Protein AF-A0A1M4EMB2-F1 (afdb_monomer)

Mean predicted aligned error: 13.98 Å

Nearest PDB structures (foldseek):
  7d5s-assembly1_B1  TM=5.430E-01  e=3.254E-06  Saccharomyces cerevisiae S288C
  6zqf-assembly1_UA  TM=5.556E-01  e=1.102E-05  Saccharomyces cerevisiae S288C
  9c9i-assembly4_G  TM=5.341E-01  e=6.340E-05  Homo sapiens
  3soq-assembly1_A  TM=4.715E-01  e=6.893E-04  Homo sapiens
  7mqa-assembly1_LO  TM=3.079E-01  e=6.340E-05  Homo sapiens

Organism: NCBI:txid93944

Sequence (201 aa):
MAEIDPCTFSIKRRIDLPGHPCPISLALTGERLWVGYGCSARSRAASSLSTWRRPPPAPTPRGTIDGGTHDHSEVRDLVLTSDGTRVISAFDTPYRFDTWDTTTLSRTGHYGRHHEAFPTGLAISPDDTHVAGGRDGNTDVTVYDAATGAPVFSEDAPAGRFVTGGLAFSGTSLYALLRGAGDRLRLRRIEDVTPAPAPPA

Foldseek 3Di:
DFDADPVPRDGPDDDDDPPADAFDDWDDDPQWIWTFGDDDDDDDDDRDTDTDGDDPPDDDDLDDQPCVVVVFDDWQDWDADPVRQKIWTFGQPQQWIWIAGSNVRDTDDTADDGPDAGWFEWEAENVNQWIWTAHFPQGKIFIAGRVPNHTQDMDRDPAFGFHRHQWYDDHQKIWTWGQHPPRDIDIDIDHRRDPDPDPDD

Radius of gyration: 25.9 Å; Cα contacts (8 Å, |Δi|>4): 419; chains: 1; bounding box: 53×62×55 Å

InterPro domains:
  IPR011044 Quinoprotein amine dehydrogenase, beta chain-like [SSF50969] (4-184)
  IPR015943 WD40/YVTN repeat-like-containing domain superfamily [G3DSA:2.130.10.10] (2-192)

Structure (mmCIF, N/CA/C/O backbone):
data_AF-A0A1M4EMB2-F1
#
_entry.id   AF-A0A1M4EMB2-F1
#
loop_
_atom_site.group_PDB
_atom_site.id
_atom_site.type_symbol
_atom_site.label_atom_id
_atom_site.label_alt_id
_atom_site.label_comp_id
_atom_site.label_asym_id
_atom_site.label_entity_id
_atom_site.label_seq_id
_atom_site.pdbx_PDB_ins_code
_atom_site.Cartn_x
_atom_site.Cartn_y
_atom_site.Cartn_z
_atom_site.occupancy
_atom_site.B_iso_or_equiv
_atom_site.auth_seq_id
_atom_site.auth_comp_id
_atom_site.auth_asym_id
_atom_site.auth_atom_id
_atom_site.pdbx_PDB_model_num
ATOM 1 N N . MET A 1 1 ? -23.742 22.642 31.093 1.00 62.62 1 MET A N 1
ATOM 2 C CA . MET A 1 1 ? -24.621 21.638 30.435 1.00 62.62 1 MET A CA 1
ATOM 3 C C . MET A 1 1 ? -24.025 20.243 30.629 1.00 62.62 1 MET A C 1
ATOM 5 O O . MET A 1 1 ? -22.860 20.170 30.994 1.00 62.62 1 MET A O 1
ATOM 9 N N . ALA A 1 2 ? -24.774 19.152 30.446 1.00 62.66 2 ALA A N 1
ATOM 10 C CA . ALA A 1 2 ? -24.262 17.784 30.574 1.00 62.66 2 ALA A CA 1
ATOM 11 C C . ALA A 1 2 ? -24.564 16.965 29.308 1.00 62.66 2 ALA A C 1
ATOM 13 O O . ALA A 1 2 ? -25.682 17.009 28.808 1.00 62.66 2 ALA A O 1
ATOM 14 N N . GLU A 1 3 ? -23.571 16.241 28.798 1.00 65.56 3 GLU A N 1
ATOM 15 C CA . GLU A 1 3 ? -23.765 15.134 27.865 1.00 65.56 3 GLU A CA 1
ATOM 16 C C . GLU A 1 3 ? -24.317 13.957 28.673 1.00 65.56 3 GLU A C 1
ATOM 18 O O . GLU A 1 3 ? -23.675 13.505 29.625 1.00 65.56 3 GLU A O 1
ATOM 23 N N . ILE A 1 4 ? -25.519 13.505 28.325 1.00 68.56 4 ILE A N 1
ATOM 24 C CA . ILE A 1 4 ? -26.201 12.390 28.981 1.00 68.56 4 ILE A CA 1
ATOM 25 C C . ILE A 1 4 ? -26.284 11.242 27.981 1.00 68.56 4 ILE A C 1
ATOM 27 O O . ILE A 1 4 ? -26.608 11.445 26.812 1.00 68.56 4 ILE A O 1
ATOM 31 N N . ASP A 1 5 ? -25.974 10.037 28.435 1.00 63.94 5 ASP A N 1
ATOM 32 C CA . ASP A 1 5 ? -26.191 8.829 27.656 1.00 63.94 5 ASP A CA 1
ATOM 33 C C . ASP A 1 5 ? -27.702 8.551 27.532 1.00 63.94 5 ASP A C 1
ATOM 35 O O . ASP A 1 5 ? -28.365 8.397 28.558 1.00 63.94 5 ASP A O 1
ATOM 39 N N . PRO A 1 6 ? -28.275 8.476 26.319 1.00 56.69 6 PRO A N 1
ATOM 40 C CA . PRO A 1 6 ? -29.721 8.326 26.156 1.00 56.69 6 PRO A CA 1
ATOM 41 C C . PRO A 1 6 ? -30.238 6.933 26.542 1.00 56.69 6 PRO A C 1
ATOM 43 O O . PRO A 1 6 ? -31.430 6.783 26.785 1.00 56.69 6 PRO A O 1
ATOM 46 N N . CYS A 1 7 ? -29.368 5.921 26.607 1.00 66.88 7 CYS A N 1
ATOM 47 C CA . CYS A 1 7 ? -29.743 4.556 26.972 1.00 66.88 7 CYS A CA 1
ATOM 48 C C . CYS A 1 7 ? -29.682 4.332 28.487 1.00 66.88 7 CYS A C 1
ATOM 50 O O . CYS A 1 7 ? -30.444 3.535 29.025 1.00 66.88 7 CYS A O 1
ATOM 52 N N . THR A 1 8 ? -28.766 5.016 29.176 1.00 73.19 8 THR A N 1
ATOM 53 C CA . THR A 1 8 ? -28.509 4.806 30.614 1.00 73.19 8 THR A CA 1
ATOM 54 C C . THR A 1 8 ? -28.874 6.000 31.492 1.00 73.19 8 THR A C 1
ATOM 56 O O . THR A 1 8 ? -28.796 5.900 32.713 1.00 73.19 8 THR A O 1
ATOM 59 N N . PHE A 1 9 ? -29.236 7.140 30.895 1.00 69.88 9 PHE A N 1
ATOM 60 C CA . PHE A 1 9 ? -29.488 8.426 31.560 1.00 69.88 9 PHE A CA 1
ATOM 61 C C . PHE A 1 9 ? -28.344 8.918 32.465 1.00 69.88 9 PHE A C 1
ATOM 63 O O . PHE A 1 9 ? -28.526 9.809 33.296 1.00 69.88 9 PHE A O 1
ATOM 70 N N . SER A 1 10 ? -27.140 8.371 32.288 1.00 70.50 10 SER A N 1
ATOM 71 C CA . SER A 1 10 ? -25.956 8.756 33.048 1.00 70.50 10 SER A CA 1
ATOM 72 C C . SER A 1 10 ? -25.293 9.994 32.443 1.00 70.50 10 SER A C 1
ATOM 74 O O . SER A 1 10 ? -25.238 10.164 31.224 1.00 70.50 10 SER A O 1
ATOM 76 N N . ILE A 1 11 ? -24.772 10.880 33.296 1.00 70.31 11 ILE A N 1
ATOM 77 C CA . ILE A 1 11 ? -24.003 12.047 32.850 1.00 70.31 11 ILE A CA 1
ATOM 78 C C . ILE A 1 11 ? -22.617 11.565 32.413 1.00 70.31 11 ILE A C 1
ATOM 80 O O . ILE A 1 11 ? -21.781 11.241 33.253 1.00 70.31 11 ILE A O 1
ATOM 84 N N . LYS A 1 12 ? -22.359 11.560 31.103 1.00 75.00 12 LYS A N 1
ATOM 85 C CA . LYS A 1 12 ? -21.050 11.226 30.525 1.00 75.00 12 LYS A CA 1
ATOM 86 C C . LYS A 1 12 ? -20.022 12.313 30.780 1.00 75.00 12 LYS A C 1
ATOM 88 O O . LYS A 1 12 ? -18.864 12.027 31.069 1.00 75.00 12 LYS A O 1
ATOM 93 N N . ARG A 1 13 ? -20.434 13.574 30.652 1.00 67.25 13 ARG A N 1
ATOM 94 C CA . ARG A 1 13 ? -19.537 14.721 30.813 1.00 67.25 13 ARG A CA 1
ATOM 95 C C . ARG A 1 13 ? -20.317 16.007 31.042 1.00 67.25 13 ARG A C 1
ATOM 97 O O . ARG A 1 13 ? -21.412 16.169 30.520 1.00 67.25 13 ARG A O 1
ATOM 104 N N . ARG A 1 14 ? -19.730 16.964 31.765 1.00 71.75 14 ARG A N 1
ATOM 105 C CA . ARG A 1 14 ? -20.218 18.350 31.826 1.00 71.75 14 ARG A CA 1
ATOM 106 C C . ARG A 1 14 ? -19.480 19.227 30.811 1.00 71.75 14 ARG A C 1
ATOM 108 O O . ARG A 1 14 ? -18.260 19.150 30.683 1.00 71.75 14 ARG A O 1
ATOM 115 N N . ILE A 1 15 ? -20.246 20.011 30.062 1.00 66.38 15 ILE A N 1
ATOM 116 C CA . ILE A 1 15 ? -19.773 20.970 29.065 1.00 66.38 15 ILE A CA 1
ATOM 117 C C . ILE A 1 15 ? -20.055 22.367 29.613 1.00 66.38 15 ILE A C 1
ATOM 119 O O . ILE A 1 15 ? -21.221 22.760 29.762 1.00 66.38 15 ILE A O 1
ATOM 123 N N . ASP A 1 16 ? -18.982 23.090 29.911 1.00 64.88 16 ASP A N 1
ATOM 124 C CA . ASP A 1 16 ? -19.026 24.496 30.293 1.00 64.88 16 ASP A CA 1
ATOM 125 C C . ASP A 1 16 ? -19.018 25.355 29.028 1.00 64.88 16 ASP A C 1
ATOM 127 O O . ASP A 1 16 ? -18.181 25.179 28.144 1.00 64.88 16 ASP A O 1
ATOM 131 N N . LEU A 1 17 ? -19.991 26.261 28.918 1.00 62.59 17 LEU A N 1
ATOM 132 C CA . LEU A 1 17 ? -20.180 27.140 27.762 1.00 62.59 17 LEU A CA 1
ATOM 133 C C . LEU A 1 17 ? -20.017 28.599 28.224 1.00 62.59 17 LEU A C 1
ATOM 135 O O . LEU A 1 17 ? -21.014 29.262 28.510 1.00 62.59 17 LEU A O 1
ATOM 139 N N . PRO A 1 18 ? -18.777 29.108 28.347 1.00 56.69 18 PRO A N 1
ATOM 140 C CA . PRO A 1 18 ? -18.474 30.340 29.085 1.00 56.69 18 PRO A CA 1
ATOM 141 C C . PRO A 1 18 ? -18.865 31.664 28.391 1.00 56.69 18 PRO A C 1
ATOM 143 O O . PRO A 1 18 ? -18.395 32.719 28.800 1.00 56.69 18 PRO A O 1
ATOM 146 N N . GLY A 1 19 ? -19.721 31.657 27.364 1.00 58.72 19 GLY A N 1
ATOM 147 C CA . GLY A 1 19 ? -20.043 32.863 26.581 1.00 58.72 19 GLY A CA 1
ATOM 148 C C . GLY A 1 19 ? -21.489 33.358 26.659 1.00 58.72 19 GLY A C 1
ATOM 149 O O . GLY A 1 19 ? -21.739 34.532 26.388 1.00 58.72 19 GLY A O 1
ATOM 150 N N . HIS A 1 20 ? -22.456 32.496 26.999 1.00 59.56 20 HIS A N 1
ATOM 151 C CA . HIS A 1 20 ? -23.881 32.789 26.792 1.00 59.56 20 HIS A CA 1
ATOM 152 C C . HIS A 1 20 ? -24.758 32.190 27.917 1.00 59.56 20 HIS A C 1
ATOM 154 O O . HIS A 1 20 ? -24.970 30.977 27.949 1.00 59.56 20 HIS A O 1
ATOM 160 N N . PRO A 1 21 ? -25.292 33.012 28.843 1.00 61.22 21 PRO A N 1
ATOM 161 C CA . PRO A 1 21 ? -25.818 32.550 30.136 1.00 61.22 21 PRO A CA 1
ATOM 162 C C . PRO A 1 21 ? -27.198 31.857 30.109 1.00 61.22 21 PRO A C 1
ATOM 164 O O . PRO A 1 21 ? -27.663 31.427 31.160 1.00 61.22 21 PRO A O 1
ATOM 167 N N . CYS A 1 22 ? -27.857 31.719 28.950 1.00 67.19 22 CYS A N 1
ATOM 168 C CA . CYS A 1 22 ? -29.221 31.165 28.843 1.00 67.19 22 CYS A CA 1
ATOM 169 C C . CYS A 1 22 ? -29.390 30.230 27.622 1.00 67.19 22 CYS A C 1
ATOM 171 O O . CYS A 1 22 ? -29.937 30.666 26.604 1.00 67.19 22 CYS A O 1
ATOM 173 N N . PRO A 1 23 ? -28.934 28.965 27.651 1.00 67.50 23 PRO A N 1
ATOM 174 C CA . PRO A 1 23 ? -29.309 27.993 26.622 1.00 67.50 23 PRO A CA 1
ATOM 175 C C . PRO A 1 23 ? -30.788 27.596 26.783 1.00 67.50 23 PRO A C 1
ATOM 177 O O . PRO A 1 23 ? -31.211 27.247 27.883 1.00 67.50 23 PRO A O 1
ATOM 180 N N . ILE A 1 24 ? -31.572 27.641 25.700 1.00 71.75 24 ILE A N 1
ATOM 181 C CA . ILE A 1 24 ? -33.027 27.358 25.715 1.00 71.75 24 ILE A CA 1
ATOM 182 C C . ILE A 1 24 ? -33.461 26.260 24.741 1.00 71.75 24 ILE A C 1
ATOM 184 O O . ILE A 1 24 ? -34.557 25.725 24.881 1.00 71.75 24 ILE A O 1
ATOM 188 N N . SER A 1 25 ? -32.628 25.909 23.760 1.00 66.69 25 SER A N 1
ATOM 189 C CA . SER A 1 25 ? -32.960 24.871 22.782 1.00 66.69 25 SER A CA 1
ATOM 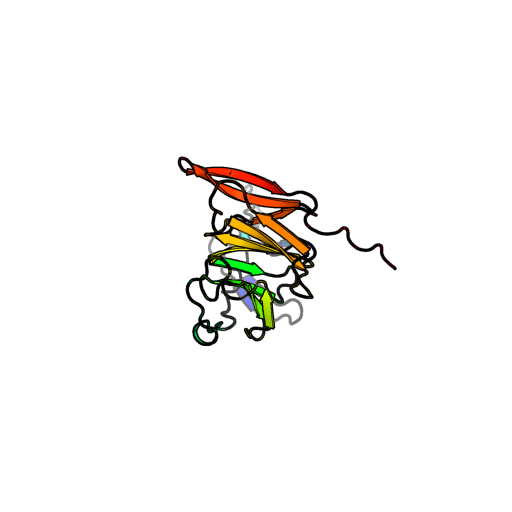190 C C . SER A 1 25 ? -31.739 24.051 22.395 1.00 66.69 25 SER A C 1
ATOM 192 O O . SER A 1 25 ? -30.639 24.588 22.255 1.00 66.69 25 SER A O 1
ATOM 194 N N . LEU A 1 26 ? -31.953 22.760 22.162 1.00 68.19 26 LEU A N 1
ATOM 195 C CA . LEU A 1 26 ? -30.938 21.831 21.683 1.00 68.19 26 LEU A CA 1
ATOM 196 C C . LEU A 1 26 ? -31.473 21.076 20.470 1.00 68.19 26 LEU A C 1
ATOM 198 O O . LEU A 1 26 ? -32.625 20.648 20.469 1.00 68.19 26 LEU A O 1
ATOM 202 N N . ALA A 1 27 ? -30.631 20.893 19.458 1.00 68.56 27 ALA A N 1
ATOM 203 C CA . ALA A 1 27 ? -30.906 19.997 18.342 1.00 68.56 27 ALA A CA 1
ATOM 204 C C . ALA A 1 27 ? -29.651 19.186 18.020 1.00 68.56 27 ALA A C 1
ATOM 206 O O . ALA A 1 27 ? -28.538 19.701 18.089 1.00 68.56 27 ALA A O 1
ATOM 207 N N . LEU A 1 28 ? -29.817 17.917 17.664 1.00 66.88 28 LEU A N 1
ATOM 208 C CA . LEU A 1 28 ? -28.720 17.039 17.271 1.00 66.88 28 LEU A CA 1
ATOM 209 C C . LEU A 1 28 ? -28.887 16.669 15.799 1.00 66.88 28 LEU A C 1
ATOM 211 O O . LEU A 1 28 ? -29.957 16.224 15.392 1.00 66.88 28 LEU A O 1
ATOM 215 N N . THR A 1 29 ? -27.830 16.830 15.007 1.00 64.25 29 THR A N 1
ATOM 216 C CA . THR A 1 29 ? -27.789 16.351 13.618 1.00 64.25 29 THR A CA 1
ATOM 217 C C . THR A 1 29 ? -26.461 15.637 13.374 1.00 64.25 29 THR A C 1
ATOM 219 O O . THR A 1 29 ? -25.409 16.283 13.330 1.00 64.25 29 THR A O 1
ATOM 222 N N . GLY A 1 30 ? -26.486 14.310 13.229 1.00 71.56 30 GLY A N 1
ATOM 223 C CA . GLY A 1 30 ? -25.262 13.504 13.151 1.00 71.56 30 GLY A CA 1
ATOM 224 C C . GLY A 1 30 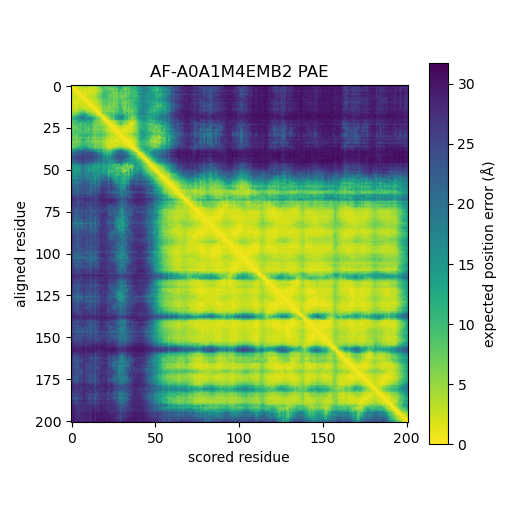? -24.375 13.692 14.390 1.00 71.56 30 GLY A C 1
ATOM 225 O O . GLY A 1 30 ? -24.859 13.623 15.515 1.00 71.56 30 GLY A O 1
ATOM 226 N N . GLU A 1 31 ? -23.086 13.986 14.188 1.00 66.75 31 GLU A N 1
ATOM 227 C CA . GLU A 1 31 ? -22.118 14.269 15.268 1.00 66.75 31 GLU A CA 1
ATOM 228 C C . GLU A 1 31 ? -22.150 15.719 15.793 1.00 66.75 31 GLU A C 1
ATOM 230 O O . GLU A 1 31 ? -21.283 16.116 16.577 1.00 66.75 31 GLU A O 1
ATOM 235 N N . ARG A 1 32 ? -23.088 16.551 15.322 1.00 57.44 32 ARG A N 1
ATOM 236 C CA . ARG A 1 32 ? -23.145 17.980 15.659 1.00 57.44 32 ARG A CA 1
ATOM 237 C C . ARG A 1 32 ? -24.297 18.263 16.607 1.00 57.44 32 ARG A C 1
ATOM 239 O O . ARG A 1 32 ? -25.458 18.047 16.258 1.00 57.44 32 ARG A O 1
ATOM 246 N N . LEU A 1 33 ? -23.960 18.800 17.778 1.00 68.75 33 LEU A N 1
ATOM 247 C CA . LEU A 1 33 ? -24.925 19.373 18.710 1.00 68.75 33 LEU A CA 1
ATOM 248 C C . LEU A 1 33 ? -25.051 20.877 18.452 1.00 68.75 33 LEU A C 1
ATOM 250 O O . LEU A 1 33 ? -24.053 21.604 18.436 1.00 68.75 33 LEU A O 1
ATOM 254 N N . TRP A 1 34 ? -26.289 21.320 18.282 1.00 67.19 34 TRP A N 1
ATOM 255 C CA . TRP A 1 34 ? -26.699 22.705 18.124 1.00 67.19 34 TRP A CA 1
ATOM 256 C C . TRP A 1 34 ? -27.275 23.211 19.441 1.00 67.19 34 TRP A C 1
ATOM 258 O O . TRP A 1 34 ? -28.170 22.584 20.006 1.00 67.19 34 TRP A O 1
ATOM 268 N N . VAL A 1 35 ? -26.782 24.355 19.911 1.00 69.19 35 VAL A N 1
ATOM 269 C CA . VAL A 1 35 ? -27.280 25.018 21.121 1.00 69.19 35 VAL A CA 1
ATOM 270 C C . VAL A 1 35 ? -27.811 26.388 20.735 1.00 69.19 35 VAL A C 1
ATOM 272 O O . VAL A 1 35 ? -27.060 27.207 20.207 1.00 69.19 35 VAL A O 1
ATOM 275 N N . GLY A 1 36 ? -29.101 26.615 20.977 1.00 60.28 36 GLY A N 1
ATOM 276 C CA . GLY A 1 36 ? -29.744 27.915 20.817 1.00 60.28 36 GLY A CA 1
ATOM 277 C C . GLY A 1 36 ? -29.871 28.628 22.161 1.00 60.28 36 GLY A C 1
ATOM 278 O O . GLY A 1 36 ? -30.234 28.016 23.170 1.00 60.28 36 GLY A O 1
ATOM 279 N N . TYR A 1 37 ? -29.574 29.927 22.167 1.00 64.12 37 TYR A N 1
ATOM 280 C CA . TYR A 1 37 ? -29.598 30.776 23.360 1.00 64.12 37 TYR A CA 1
ATOM 281 C C . TYR A 1 37 ? -30.698 31.843 23.269 1.00 64.12 37 TYR A C 1
ATOM 283 O O . TYR A 1 37 ? -30.981 32.359 22.187 1.00 64.12 37 TYR A O 1
ATOM 291 N N . GLY A 1 38 ? -31.282 32.213 24.412 1.00 57.06 38 GLY A N 1
ATOM 292 C CA . GLY A 1 38 ? -32.218 33.336 24.513 1.00 57.06 38 GLY A CA 1
ATOM 293 C C . GLY A 1 38 ? -32.693 33.588 25.946 1.00 57.06 38 GLY A C 1
ATOM 294 O O . GLY A 1 38 ? -33.141 32.667 26.616 1.00 57.06 38 GLY A O 1
ATOM 295 N N . CYS A 1 39 ? -32.621 34.836 26.421 1.00 61.06 39 CYS A N 1
ATOM 296 C CA . CYS A 1 39 ? -33.289 35.263 27.658 1.00 61.06 39 CYS A CA 1
ATOM 297 C C . CYS A 1 39 ? -34.454 36.206 27.274 1.00 61.06 39 CYS A C 1
ATOM 299 O O . CYS A 1 39 ? -34.291 37.097 26.437 1.00 61.06 39 CYS A O 1
ATOM 301 N N . SER A 1 40 ? -35.647 36.018 27.840 1.00 52.16 40 SER A N 1
ATOM 302 C CA . SER A 1 40 ? -36.849 36.776 27.464 1.00 52.16 40 SER A CA 1
ATOM 303 C C . SER A 1 40 ? -36.832 38.235 27.951 1.00 52.16 40 SER A C 1
ATOM 305 O O . SER A 1 40 ? -36.706 38.481 29.147 1.00 52.16 40 SER A O 1
ATOM 307 N N . ALA A 1 41 ? -37.039 39.181 27.022 1.00 49.47 41 ALA A N 1
ATOM 308 C CA . ALA A 1 41 ? -38.150 40.158 26.997 1.00 49.47 41 ALA A CA 1
ATOM 309 C C . ALA A 1 41 ? -37.801 41.592 26.536 1.00 49.47 41 ALA A C 1
ATOM 311 O O . ALA A 1 41 ? -38.735 42.316 26.202 1.00 49.47 41 ALA A O 1
ATOM 312 N N . ARG A 1 42 ? -36.536 42.053 26.463 1.00 44.66 42 ARG A N 1
ATOM 313 C CA . ARG A 1 42 ? -36.261 43.469 26.077 1.00 44.66 42 ARG A CA 1
ATOM 314 C C . ARG A 1 42 ? -35.021 43.791 25.232 1.00 44.66 42 ARG A C 1
ATOM 316 O O . ARG A 1 42 ? -34.726 44.968 25.054 1.00 44.66 42 ARG A O 1
ATOM 323 N N . SER A 1 43 ? -34.331 42.832 24.627 1.00 42.16 43 SER A N 1
ATOM 324 C CA . SER A 1 43 ? -33.261 43.161 23.674 1.00 42.16 43 SER A CA 1
ATOM 325 C C . SER A 1 43 ? -33.377 42.339 22.400 1.00 42.16 43 SER A C 1
ATOM 327 O O . SER A 1 43 ? -33.599 41.131 22.412 1.00 42.16 43 SER A O 1
ATOM 329 N N . ARG A 1 44 ? -33.303 43.054 21.277 1.00 39.75 44 ARG A N 1
ATOM 330 C CA . ARG A 1 44 ? -33.343 42.511 19.924 1.00 39.75 44 ARG A CA 1
ATOM 331 C C . ARG A 1 44 ? -32.226 41.480 19.736 1.00 39.75 44 ARG A C 1
ATOM 333 O O . ARG A 1 44 ? -31.072 41.771 20.018 1.00 39.75 44 ARG A O 1
ATOM 340 N N . ALA A 1 45 ? -32.647 40.317 19.244 1.00 47.38 45 ALA A N 1
ATOM 341 C CA . ALA A 1 45 ? -31.931 39.332 18.439 1.00 47.38 45 ALA A CA 1
ATOM 342 C C . ALA A 1 45 ? -30.412 39.190 18.651 1.00 47.38 45 ALA A C 1
ATOM 344 O O . ALA A 1 45 ? -29.616 39.931 18.084 1.00 47.38 45 ALA A O 1
ATOM 345 N N . ALA A 1 46 ? -30.027 38.103 19.320 1.00 40.62 46 ALA A N 1
ATOM 346 C CA . ALA A 1 46 ? -28.807 37.374 18.991 1.00 40.62 46 ALA A CA 1
ATOM 347 C C . ALA A 1 46 ? -29.036 35.876 19.250 1.00 40.62 46 ALA A C 1
ATOM 349 O O . ALA A 1 46 ? -28.788 35.367 20.341 1.00 40.62 46 ALA A O 1
ATOM 350 N N . SER A 1 47 ? -29.545 35.171 18.239 1.00 46.00 47 SER A N 1
ATOM 351 C CA . SER A 1 47 ? -29.612 33.707 18.207 1.00 46.00 47 SER A CA 1
ATOM 352 C C . SER A 1 47 ? -28.216 33.173 17.877 1.00 46.00 47 SER A C 1
ATOM 354 O O . SER A 1 47 ? -27.924 32.848 16.730 1.00 46.00 47 SER A O 1
ATOM 356 N N . SER A 1 48 ? -27.308 33.171 18.857 1.00 46.88 48 SER A N 1
ATOM 357 C CA . SER A 1 48 ? -25.992 32.552 18.669 1.00 46.88 48 SER A CA 1
ATOM 358 C C . SER A 1 48 ? -26.187 31.044 18.507 1.00 46.88 48 SER A C 1
ATOM 360 O O . SER A 1 48 ? -26.947 30.431 19.255 1.00 46.88 48 SER A O 1
ATOM 362 N N . LEU A 1 49 ? -25.551 30.450 17.502 1.00 52.75 49 LEU A N 1
ATOM 363 C CA . LEU A 1 49 ? -25.625 29.024 17.220 1.00 52.75 49 LEU A CA 1
ATOM 364 C C . LEU A 1 49 ? -24.204 28.475 17.262 1.00 52.75 49 LEU A C 1
ATOM 366 O O . LEU A 1 49 ? -23.427 28.651 16.328 1.00 52.75 49 LEU A O 1
ATOM 370 N N . SER A 1 50 ? -23.845 27.843 18.375 1.00 54.69 50 SER A N 1
ATOM 371 C CA . SER A 1 50 ? -22.528 27.231 18.538 1.00 54.69 50 SER A CA 1
ATOM 372 C C . SER A 1 50 ? -22.592 25.761 18.133 1.00 54.69 50 SER A C 1
ATOM 374 O O . SER A 1 50 ? -23.359 25.002 18.728 1.00 54.69 50 SER A O 1
ATOM 376 N N . THR A 1 51 ? -21.784 25.352 17.151 1.00 52.62 51 THR A N 1
ATOM 377 C CA . THR A 1 51 ? -21.612 23.936 16.802 1.00 52.62 51 THR A CA 1
ATOM 378 C C . THR A 1 51 ? -20.568 23.314 17.710 1.00 52.62 51 THR A C 1
ATOM 380 O O . THR A 1 51 ? -19.413 23.745 17.715 1.00 52.62 51 THR A O 1
ATOM 383 N N . TRP A 1 52 ? -20.942 22.268 18.435 1.00 60.75 52 TRP A N 1
ATOM 384 C CA . TRP A 1 52 ? -19.971 21.417 19.110 1.00 60.75 52 TRP A CA 1
ATOM 385 C C . TRP A 1 52 ? -19.749 20.142 18.294 1.00 60.75 52 TRP A C 1
ATOM 387 O O . TRP A 1 52 ? -20.714 19.513 17.852 1.00 60.75 52 TRP A O 1
ATOM 397 N N . ARG A 1 53 ? -18.479 19.769 18.093 1.00 64.88 53 ARG A N 1
ATOM 398 C CA . ARG A 1 53 ? -18.072 18.497 17.489 1.00 64.88 53 ARG A CA 1
ATOM 399 C C . ARG A 1 53 ? -17.300 17.691 18.526 1.00 64.88 53 ARG A C 1
ATOM 401 O O . ARG A 1 53 ? -16.350 18.206 19.116 1.00 64.88 53 ARG A O 1
ATOM 408 N N . ARG A 1 54 ? -17.670 16.424 18.711 1.00 64.12 54 ARG A N 1
ATOM 409 C CA . ARG A 1 54 ? -16.879 15.492 19.518 1.00 64.12 54 ARG A CA 1
ATOM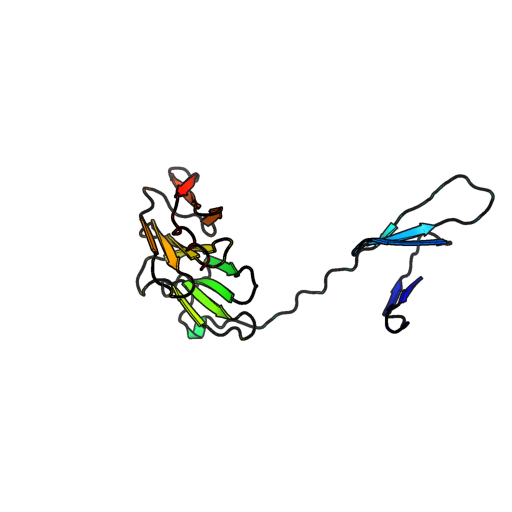 410 C C . ARG A 1 54 ? -15.484 15.362 18.890 1.00 64.12 54 ARG A C 1
ATOM 412 O O . ARG A 1 54 ? -15.407 15.081 17.692 1.00 64.12 54 ARG A O 1
ATOM 419 N N . PRO A 1 55 ? -14.387 15.575 19.642 1.00 65.88 55 PRO A N 1
ATOM 420 C CA . PRO A 1 55 ? -13.059 15.278 19.128 1.00 65.88 55 PRO A CA 1
ATOM 421 C C . PRO A 1 55 ? -13.037 13.805 18.704 1.00 65.88 55 PRO A C 1
ATOM 423 O O . PRO A 1 55 ? -13.551 12.974 19.465 1.00 65.88 55 PRO A O 1
ATOM 426 N N . PRO A 1 56 ? -12.503 13.466 17.517 1.00 73.62 56 PRO A N 1
ATOM 427 C CA . PRO A 1 56 ? -12.350 12.068 17.150 1.00 73.62 56 PRO A CA 1
ATOM 428 C C . PRO A 1 56 ? -11.558 11.352 18.255 1.00 73.62 56 PRO A C 1
ATOM 430 O O . PRO A 1 56 ? -10.708 11.981 18.899 1.00 73.62 56 PRO A O 1
ATOM 433 N N . PRO A 1 57 ? -11.857 10.072 18.530 1.00 78.88 57 PRO A N 1
ATOM 434 C CA . PRO A 1 57 ? -11.065 9.307 19.479 1.00 78.88 57 PRO A CA 1
ATOM 435 C C . PRO A 1 57 ? -9.587 9.374 19.080 1.00 78.88 57 PRO A C 1
ATOM 437 O O . PRO A 1 57 ? -9.258 9.415 17.893 1.00 78.88 57 PRO A O 1
ATOM 440 N N . ALA A 1 58 ? -8.704 9.416 20.077 1.00 80.56 58 ALA A N 1
ATOM 441 C CA . ALA A 1 58 ? -7.273 9.372 19.821 1.00 80.56 58 ALA A CA 1
ATOM 442 C C . ALA A 1 58 ? -6.928 8.096 19.023 1.00 80.56 58 ALA A C 1
ATOM 444 O O . ALA A 1 58 ? -7.538 7.051 19.283 1.00 80.56 58 ALA A O 1
ATOM 445 N N . PRO A 1 59 ? -5.974 8.152 18.075 1.00 78.75 59 PRO A N 1
ATOM 446 C CA . PRO A 1 59 ? -5.528 6.966 17.356 1.00 78.75 59 PRO A CA 1
ATOM 447 C C . PRO A 1 59 ? -5.052 5.906 18.351 1.00 78.75 59 PRO A C 1
ATOM 449 O O . PRO A 1 59 ? -4.195 6.179 19.190 1.00 78.75 59 PRO A O 1
ATOM 452 N N . THR A 1 60 ? -5.614 4.703 18.276 1.00 79.31 60 THR A N 1
ATOM 453 C CA . THR A 1 60 ? -5.188 3.568 19.101 1.00 79.31 60 THR A CA 1
ATOM 454 C C . THR A 1 60 ? -4.167 2.738 18.322 1.00 79.31 60 THR A C 1
ATOM 456 O O . THR A 1 60 ? -4.553 2.176 17.291 1.00 79.31 60 THR A O 1
ATOM 459 N N . PRO A 1 61 ? -2.904 2.619 18.778 1.00 76.00 61 PRO A N 1
ATOM 460 C CA . PRO A 1 61 ? -1.944 1.697 18.177 1.00 76.00 61 PRO A CA 1
ATOM 461 C C . PRO A 1 61 ? -2.501 0.269 18.194 1.00 76.00 61 PRO A C 1
ATOM 463 O O . PRO A 1 61 ? -3.007 -0.184 19.220 1.00 76.00 61 PRO A O 1
ATOM 466 N N . ARG A 1 62 ? -2.438 -0.428 17.055 1.00 74.50 62 ARG A N 1
ATOM 467 C CA . ARG A 1 62 ? -2.959 -1.801 16.901 1.00 74.50 62 ARG A CA 1
ATOM 468 C C . ARG A 1 62 ? -1.890 -2.884 17.070 1.00 74.50 62 ARG A C 1
ATOM 470 O O . ARG A 1 62 ? -2.233 -4.054 17.142 1.00 74.50 62 ARG A O 1
ATOM 477 N N . GLY A 1 63 ? -0.627 -2.483 17.191 1.00 80.00 63 GLY A N 1
ATOM 478 C CA . GLY A 1 63 ? 0.534 -3.355 17.344 1.00 80.00 63 GLY A CA 1
ATOM 479 C C . GLY A 1 63 ? 1.637 -2.977 16.357 1.00 80.00 63 GLY A C 1
ATOM 480 O O . GLY A 1 63 ? 1.611 -1.881 15.794 1.00 80.00 63 GLY A O 1
ATOM 481 N N . THR A 1 64 ? 2.588 -3.887 16.158 1.00 81.12 64 THR A N 1
ATOM 482 C CA . THR A 1 64 ? 3.763 -3.688 15.301 1.00 81.12 64 THR A CA 1
ATOM 483 C C . THR A 1 64 ? 3.900 -4.864 14.342 1.00 81.12 64 THR A C 1
ATOM 485 O O . THR A 1 64 ? 3.933 -6.008 14.785 1.00 81.12 64 THR A O 1
ATOM 488 N N . ILE A 1 65 ? 4.012 -4.580 13.043 1.00 78.06 65 ILE A N 1
ATOM 489 C CA . ILE A 1 65 ? 4.496 -5.555 12.060 1.00 78.06 65 ILE A CA 1
ATOM 490 C C . ILE A 1 65 ? 6.024 -5.577 12.169 1.00 78.06 65 ILE A C 1
ATOM 492 O O . ILE A 1 65 ? 6.673 -4.569 11.889 1.00 78.06 65 ILE A O 1
ATOM 496 N N . ASP A 1 66 ? 6.599 -6.700 12.602 1.00 71.12 66 ASP A N 1
ATOM 497 C CA . ASP A 1 66 ? 8.054 -6.858 12.694 1.00 71.12 66 ASP A CA 1
ATOM 498 C C . ASP A 1 66 ? 8.640 -7.263 11.333 1.00 71.12 66 ASP A C 1
ATOM 500 O O . ASP A 1 66 ? 8.666 -8.440 10.957 1.00 71.12 66 ASP A O 1
ATOM 504 N N . GLY A 1 67 ? 9.115 -6.267 10.584 1.00 64.38 67 GLY A N 1
ATOM 505 C CA . GLY A 1 67 ? 9.769 -6.471 9.292 1.00 64.38 67 GLY A CA 1
ATOM 506 C C . GLY A 1 67 ? 11.087 -7.253 9.369 1.00 64.38 67 GLY A C 1
ATOM 507 O O . GLY A 1 67 ? 11.443 -7.929 8.404 1.00 64.38 67 GLY A O 1
ATOM 508 N N . GLY A 1 68 ? 11.778 -7.245 10.516 1.00 68.56 68 GLY A N 1
ATOM 509 C CA . GLY A 1 68 ? 13.061 -7.934 10.685 1.00 68.56 68 GLY A CA 1
ATOM 510 C C . GLY A 1 68 ? 12.937 -9.455 10.599 1.00 68.56 68 GLY A C 1
ATOM 511 O O . GLY A 1 68 ? 13.844 -10.126 10.122 1.00 68.56 68 GLY A O 1
ATOM 512 N N . THR A 1 69 ? 11.779 -10.004 10.975 1.00 73.88 69 THR A N 1
ATOM 513 C CA . THR A 1 69 ? 11.494 -11.447 10.864 1.00 73.88 69 THR A CA 1
ATOM 514 C C . THR A 1 69 ? 11.297 -11.940 9.425 1.00 73.88 69 THR A C 1
ATOM 516 O O . THR A 1 69 ? 11.207 -13.146 9.201 1.00 73.88 69 THR A O 1
ATOM 519 N N . HIS A 1 70 ? 11.237 -11.028 8.450 1.00 75.31 70 HIS A N 1
ATOM 520 C CA . HIS A 1 70 ? 10.957 -11.329 7.045 1.00 75.31 70 HIS A CA 1
ATOM 521 C C . HIS A 1 70 ? 11.970 -10.698 6.073 1.00 75.31 70 HIS A C 1
ATOM 523 O O . HIS A 1 70 ? 11.701 -10.632 4.873 1.00 75.31 70 HIS A O 1
ATOM 529 N N . ASP A 1 71 ? 13.119 -10.239 6.583 1.00 81.44 71 ASP A N 1
ATOM 530 C CA . ASP A 1 71 ? 14.166 -9.548 5.817 1.00 81.44 71 ASP A CA 1
ATOM 531 C C . ASP A 1 71 ? 13.666 -8.269 5.114 1.00 81.44 71 ASP A C 1
ATOM 533 O O . ASP A 1 71 ? 14.129 -7.905 4.026 1.00 81.44 71 ASP A O 1
ATOM 537 N N . HIS A 1 72 ? 12.693 -7.582 5.723 1.00 81.31 72 HIS A N 1
ATOM 538 C CA . HIS A 1 72 ? 12.147 -6.334 5.194 1.00 81.31 72 HIS A CA 1
ATOM 539 C C . HIS A 1 72 ? 13.039 -5.148 5.541 1.00 81.31 72 HIS A C 1
ATOM 541 O O . HIS A 1 72 ? 13.472 -4.983 6.681 1.00 81.31 72 HIS A O 1
ATOM 547 N N . SER A 1 73 ? 13.263 -4.311 4.535 1.00 84.56 73 SER A N 1
ATOM 548 C CA . SER A 1 73 ? 13.884 -2.998 4.665 1.00 84.56 73 SER A CA 1
ATOM 549 C C . SER A 1 73 ? 12.817 -1.922 4.474 1.00 84.56 73 SER A C 1
ATOM 551 O O . SER A 1 73 ? 11.827 -1.873 5.209 1.00 84.56 73 SER A O 1
ATOM 553 N N . GLU A 1 74 ? 12.980 -1.073 3.467 1.00 83.12 74 GLU A N 1
ATOM 554 C CA . GLU A 1 74 ? 12.289 0.199 3.422 1.00 83.12 74 GLU A CA 1
ATOM 555 C C . GLU A 1 74 ? 10.906 0.003 2.825 1.00 83.12 74 GLU A C 1
ATOM 557 O O . GLU A 1 74 ? 10.757 -0.524 1.720 1.00 83.12 74 GLU A O 1
ATOM 562 N N . VAL A 1 75 ? 9.881 0.444 3.558 1.00 85.81 75 VAL A N 1
ATOM 563 C CA . VAL A 1 75 ? 8.521 0.485 3.028 1.00 85.81 75 VAL A CA 1
ATOM 564 C C . VAL A 1 75 ? 8.420 1.607 1.999 1.00 85.81 75 VAL A C 1
ATOM 566 O O . VAL A 1 75 ? 8.754 2.764 2.266 1.00 85.81 75 VAL A O 1
ATOM 569 N N . ARG A 1 76 ? 7.963 1.257 0.802 1.00 86.38 76 ARG A N 1
ATOM 570 C CA . ARG A 1 76 ? 7.726 2.191 -0.300 1.00 86.38 76 ARG A CA 1
ATOM 571 C C . ARG A 1 76 ? 6.267 2.580 -0.401 1.00 86.38 76 ARG A C 1
ATOM 573 O O . ARG A 1 76 ? 5.974 3.737 -0.677 1.00 86.38 76 ARG A O 1
ATOM 580 N N . ASP A 1 77 ? 5.373 1.630 -0.164 1.00 89.81 77 ASP A N 1
ATOM 581 C CA . ASP A 1 77 ? 3.941 1.845 -0.311 1.00 89.81 77 ASP A CA 1
ATOM 582 C C . ASP A 1 77 ? 3.133 0.828 0.502 1.00 89.81 77 ASP A C 1
ATOM 584 O O . ASP A 1 77 ? 3.648 -0.232 0.881 1.00 89.81 77 ASP A O 1
ATOM 588 N N . LEU A 1 78 ? 1.863 1.140 0.753 1.00 93.12 78 LEU A N 1
ATOM 589 C CA . LEU A 1 78 ? 0.903 0.218 1.350 1.00 93.12 78 LEU A CA 1
ATOM 590 C C . LEU A 1 78 ? -0.520 0.500 0.873 1.00 93.12 78 LEU A C 1
ATOM 592 O O . LEU A 1 78 ? -0.900 1.646 0.644 1.00 93.12 78 LEU A O 1
ATOM 596 N N . VAL A 1 79 ? -1.335 -0.549 0.814 1.00 93.12 79 VAL A N 1
ATOM 597 C CA . VAL A 1 79 ? -2.776 -0.459 0.552 1.00 93.12 79 VAL A CA 1
ATOM 598 C C . VAL A 1 79 ? -3.557 -1.332 1.527 1.00 93.12 79 VAL A C 1
ATOM 600 O O . VAL A 1 79 ? -3.040 -2.316 2.056 1.00 93.12 79 VAL A O 1
ATOM 603 N N . LEU A 1 80 ? -4.806 -0.952 1.776 1.00 91.88 80 LEU A N 1
ATOM 604 C CA . LEU A 1 80 ? -5.746 -1.665 2.637 1.00 91.88 80 LEU A CA 1
ATOM 605 C C . LEU A 1 80 ? -6.875 -2.225 1.767 1.00 91.88 80 LEU A C 1
ATOM 607 O O . LEU A 1 80 ? -7.321 -1.535 0.849 1.00 91.88 80 LEU A O 1
ATOM 611 N N . THR A 1 81 ? -7.351 -3.431 2.067 1.00 92.19 81 THR A N 1
ATOM 612 C CA . THR A 1 81 ? -8.605 -3.938 1.490 1.00 92.19 81 THR A CA 1
ATOM 613 C C . THR A 1 81 ? -9.788 -3.063 1.895 1.00 92.19 81 THR A C 1
ATOM 615 O O . THR A 1 81 ? -9.774 -2.428 2.954 1.00 92.19 81 THR A O 1
ATOM 618 N N . SER A 1 82 ? -10.830 -3.012 1.067 1.00 89.88 82 SER A N 1
ATOM 619 C CA . SER A 1 82 ? -12.017 -2.187 1.327 1.00 89.88 82 SER A CA 1
ATOM 620 C C . SER A 1 82 ? -12.730 -2.558 2.636 1.00 89.88 82 SER A C 1
ATOM 622 O O . SER A 1 82 ? -13.282 -1.687 3.311 1.00 89.88 82 SER A O 1
ATOM 624 N N . ASP A 1 83 ? -12.651 -3.831 3.036 1.00 88.44 83 ASP A N 1
ATOM 625 C CA . ASP A 1 83 ? -13.167 -4.354 4.306 1.00 88.44 83 ASP A CA 1
ATOM 626 C C . ASP A 1 83 ? -12.252 -4.078 5.519 1.00 88.44 83 ASP A C 1
ATOM 628 O O . ASP A 1 83 ? -12.635 -4.320 6.666 1.00 88.44 83 ASP A O 1
ATOM 632 N N . GLY A 1 84 ? -11.043 -3.561 5.286 1.00 88.12 84 GLY A N 1
ATOM 633 C CA . GLY A 1 84 ? -10.054 -3.243 6.309 1.00 88.12 84 GLY A CA 1
ATOM 634 C C . GLY A 1 84 ? -9.378 -4.448 6.964 1.00 88.12 84 GLY A C 1
ATOM 635 O O . GLY A 1 84 ? -8.648 -4.263 7.942 1.00 88.12 84 GLY A O 1
ATOM 636 N N . THR A 1 85 ? -9.604 -5.668 6.474 1.00 90.44 85 THR A N 1
ATOM 637 C CA . THR A 1 85 ? -9.102 -6.899 7.108 1.00 90.44 85 THR A CA 1
ATOM 638 C C . THR A 1 85 ? -7.659 -7.220 6.739 1.00 90.44 85 THR A C 1
ATOM 640 O O . THR A 1 85 ? -6.979 -7.922 7.492 1.00 90.44 85 THR A O 1
ATOM 643 N N . ARG A 1 86 ? -7.155 -6.686 5.618 1.00 91.19 86 ARG A N 1
ATOM 644 C CA . ARG A 1 86 ? -5.792 -6.950 5.145 1.00 91.19 86 ARG A CA 1
ATOM 645 C C . ARG A 1 86 ? -5.062 -5.685 4.723 1.00 91.19 86 ARG A C 1
ATOM 647 O O . ARG A 1 86 ? -5.628 -4.816 4.066 1.00 91.19 86 ARG A O 1
ATOM 654 N N . VAL A 1 87 ? -3.773 -5.630 5.046 1.00 92.69 87 VAL A N 1
ATOM 655 C CA . VAL A 1 87 ? -2.820 -4.661 4.485 1.00 92.69 87 VAL A CA 1
ATOM 656 C C . VAL A 1 87 ? -1.908 -5.385 3.508 1.00 92.69 87 VAL A C 1
ATOM 658 O O . VAL A 1 87 ? -1.460 -6.496 3.786 1.00 92.69 87 VAL A O 1
ATOM 661 N N . ILE A 1 88 ? -1.601 -4.740 2.390 1.00 93.81 88 ILE A N 1
ATOM 662 C CA . ILE A 1 88 ? -0.574 -5.168 1.444 1.00 93.81 88 ILE A CA 1
ATOM 663 C C . ILE A 1 88 ? 0.517 -4.104 1.445 1.00 93.81 88 ILE A C 1
ATOM 665 O O . ILE A 1 88 ? 0.220 -2.914 1.382 1.00 93.81 88 ILE A O 1
ATOM 669 N N . SER A 1 89 ? 1.771 -4.524 1.529 1.00 91.69 89 SER A N 1
ATOM 670 C CA . SER A 1 89 ? 2.927 -3.638 1.667 1.00 91.69 89 SER A CA 1
ATOM 671 C C . SER A 1 89 ? 3.966 -3.895 0.584 1.00 91.69 89 SER A C 1
ATOM 673 O O . SER A 1 89 ? 4.263 -5.051 0.273 1.00 91.69 89 SER A O 1
ATOM 675 N N . ALA A 1 90 ? 4.572 -2.825 0.080 1.00 90.50 90 ALA A N 1
ATOM 676 C CA . ALA A 1 90 ? 5.713 -2.865 -0.821 1.00 90.50 90 ALA A CA 1
ATOM 677 C C . ALA A 1 90 ? 6.987 -2.534 -0.033 1.00 90.50 90 ALA A C 1
ATOM 679 O O . ALA A 1 90 ? 7.163 -1.389 0.388 1.00 90.50 90 ALA A O 1
ATOM 680 N N . PHE A 1 91 ? 7.859 -3.523 0.164 1.00 86.69 91 PHE A N 1
ATOM 681 C CA . PHE A 1 91 ? 9.186 -3.337 0.758 1.00 86.69 91 PHE A CA 1
ATOM 682 C C . PHE A 1 91 ? 10.267 -3.485 -0.312 1.00 86.69 91 PHE A C 1
ATOM 684 O O . PHE A 1 91 ? 10.126 -4.317 -1.208 1.00 86.69 91 PHE A O 1
ATOM 691 N N . ASP A 1 92 ? 11.366 -2.736 -0.201 1.00 85.81 92 ASP A N 1
ATOM 692 C CA . ASP A 1 92 ? 12.508 -2.878 -1.120 1.00 85.81 92 ASP A CA 1
ATOM 693 C C . ASP A 1 92 ? 13.048 -4.316 -1.138 1.00 85.81 92 ASP A C 1
ATOM 695 O O . ASP A 1 92 ? 13.309 -4.882 -2.199 1.00 85.81 92 ASP A O 1
ATOM 699 N N . THR A 1 93 ? 13.161 -4.930 0.040 1.00 86.06 93 THR A N 1
ATOM 700 C CA . THR A 1 93 ? 13.536 -6.337 0.213 1.00 86.06 93 THR A CA 1
ATOM 701 C C . THR A 1 93 ? 12.383 -7.118 0.846 1.00 86.06 93 THR A C 1
ATOM 703 O O . THR A 1 93 ? 11.728 -6.590 1.744 1.00 86.06 93 THR A O 1
ATOM 706 N N . PRO A 1 94 ? 12.118 -8.369 0.417 1.00 88.31 94 PRO A N 1
ATOM 707 C CA . PRO A 1 94 ? 12.872 -9.185 -0.540 1.00 88.31 94 PRO A CA 1
ATOM 708 C C . PRO A 1 94 ? 12.293 -9.148 -1.972 1.00 88.31 94 PRO A C 1
ATOM 710 O O . PRO A 1 94 ? 12.167 -10.198 -2.607 1.00 88.31 94 PRO A O 1
ATOM 713 N N . TYR A 1 95 ? 11.964 -7.960 -2.494 1.00 89.69 95 TYR A N 1
ATOM 714 C CA . TYR A 1 95 ? 11.483 -7.751 -3.871 1.00 89.69 95 TYR A CA 1
ATOM 715 C C . TYR A 1 95 ? 10.079 -8.293 -4.188 1.00 89.69 95 TYR A C 1
ATOM 717 O O . TYR A 1 95 ? 9.791 -8.690 -5.316 1.00 89.69 95 TYR A O 1
ATOM 725 N N . ARG A 1 96 ? 9.184 -8.308 -3.197 1.00 91.00 96 ARG A N 1
ATOM 726 C CA . ARG A 1 96 ? 7.798 -8.789 -3.331 1.00 91.00 96 ARG A CA 1
ATOM 727 C C . ARG A 1 96 ? 6.824 -7.887 -2.573 1.00 91.00 96 ARG A C 1
ATOM 729 O O . ARG A 1 96 ? 7.245 -7.029 -1.799 1.00 91.00 96 ARG A O 1
ATOM 736 N N . PHE A 1 97 ? 5.529 -8.119 -2.756 1.00 92.94 97 PHE A N 1
ATOM 737 C CA . PHE A 1 97 ? 4.482 -7.443 -1.990 1.00 92.94 97 PHE A CA 1
ATOM 738 C C . PHE A 1 97 ? 3.925 -8.388 -0.932 1.00 92.94 97 PHE A C 1
ATOM 740 O O . PHE A 1 97 ? 3.431 -9.458 -1.274 1.00 92.94 97 PHE A O 1
ATOM 747 N N . ASP A 1 98 ? 3.989 -8.018 0.342 1.00 92.62 98 ASP A N 1
ATOM 748 C CA . ASP A 1 98 ? 3.567 -8.884 1.447 1.00 92.62 98 ASP A CA 1
ATOM 749 C C . ASP A 1 98 ? 2.179 -8.515 1.967 1.00 92.62 98 ASP A C 1
ATOM 751 O O . ASP A 1 98 ? 1.824 -7.341 2.023 1.00 92.62 98 ASP A O 1
ATOM 755 N N . THR A 1 99 ? 1.390 -9.529 2.329 1.00 94.31 99 THR A N 1
ATOM 756 C CA . THR A 1 99 ? 0.028 -9.368 2.862 1.00 94.31 99 THR A CA 1
ATOM 757 C C . THR A 1 99 ? -0.004 -9.687 4.351 1.00 94.31 99 THR A C 1
ATOM 759 O O . THR A 1 99 ? 0.621 -10.652 4.799 1.00 94.31 99 THR A O 1
ATOM 762 N N . TRP A 1 100 ? -0.765 -8.900 5.105 1.00 92.50 100 TRP A N 1
ATOM 763 C CA . TRP A 1 100 ? -0.866 -8.958 6.561 1.00 92.50 100 TRP A CA 1
ATOM 764 C C . TRP A 1 100 ? -2.325 -8.924 6.991 1.00 92.50 100 TRP A C 1
ATOM 766 O O . TRP A 1 100 ? -3.116 -8.175 6.421 1.00 92.50 100 TRP A O 1
ATOM 776 N N . ASP A 1 101 ? -2.670 -9.688 8.021 1.00 91.75 101 ASP A N 1
ATOM 777 C CA . ASP A 1 101 ? -3.952 -9.555 8.717 1.00 91.75 101 ASP A CA 1
ATOM 778 C C . ASP A 1 101 ? -3.916 -8.326 9.642 1.00 91.75 101 ASP A C 1
ATOM 780 O O . ASP A 1 101 ? -2.964 -8.145 10.401 1.00 91.75 101 ASP A O 1
ATOM 784 N N . THR A 1 102 ? -4.927 -7.457 9.592 1.00 88.81 102 THR A N 1
ATOM 785 C CA . THR A 1 102 ? -4.929 -6.206 10.377 1.00 88.81 102 THR A CA 1
ATOM 786 C C . THR A 1 102 ? -5.279 -6.381 11.852 1.00 88.81 102 THR A C 1
ATOM 788 O O . THR A 1 102 ? -5.084 -5.453 12.641 1.00 88.81 102 THR A O 1
ATOM 791 N N . THR A 1 103 ? -5.781 -7.551 12.244 1.00 89.06 103 THR A N 1
ATOM 792 C CA . THR A 1 103 ? -6.135 -7.877 13.628 1.00 89.06 103 THR A CA 1
ATOM 793 C C . THR A 1 103 ? -4.969 -8.540 14.347 1.00 89.06 103 THR A C 1
ATOM 795 O O . THR A 1 103 ? -4.639 -8.152 15.467 1.00 89.06 103 THR A O 1
ATOM 798 N N . THR A 1 104 ? -4.341 -9.532 13.719 1.00 89.56 104 THR A N 1
ATOM 799 C CA . THR A 1 104 ? -3.229 -10.291 14.306 1.00 89.56 104 THR A CA 1
ATOM 800 C C . THR A 1 104 ? -1.864 -9.700 13.966 1.00 89.56 104 THR A C 1
ATOM 802 O O . THR A 1 104 ? -0.889 -10.029 14.639 1.00 89.56 104 THR A O 1
ATOM 805 N N . LEU A 1 105 ? -1.782 -8.858 12.927 1.00 88.06 105 LEU A N 1
ATOM 806 C CA . LEU A 1 105 ? -0.539 -8.333 12.346 1.00 88.06 105 LEU A CA 1
ATOM 807 C C . LEU A 1 105 ? 0.433 -9.429 11.886 1.00 88.06 105 LEU A C 1
ATOM 809 O O . LEU A 1 105 ? 1.632 -9.194 11.740 1.00 88.06 105 LEU A O 1
ATOM 813 N N . SER A 1 106 ? -0.083 -10.633 11.628 1.00 90.00 106 SER A N 1
ATOM 814 C CA . SER A 1 106 ? 0.693 -11.736 11.070 1.00 90.00 106 SER A CA 1
ATOM 815 C C . SER A 1 106 ? 0.699 -11.686 9.548 1.00 90.00 106 SER A C 1
ATOM 817 O O . SER A 1 106 ? -0.324 -11.383 8.928 1.00 90.00 106 SER A O 1
ATOM 819 N N . ARG A 1 107 ? 1.825 -12.068 8.943 1.00 90.81 107 ARG A N 1
ATOM 820 C CA . ARG A 1 107 ? 1.935 -12.242 7.494 1.00 90.81 107 ARG A CA 1
ATOM 821 C C . ARG A 1 107 ? 1.042 -13.395 7.029 1.00 90.81 107 ARG A C 1
ATOM 823 O O . ARG A 1 107 ? 1.150 -14.504 7.545 1.00 90.81 107 ARG A O 1
ATOM 830 N N . THR A 1 108 ? 0.186 -13.142 6.046 1.00 93.12 108 THR A N 1
ATOM 831 C CA . THR A 1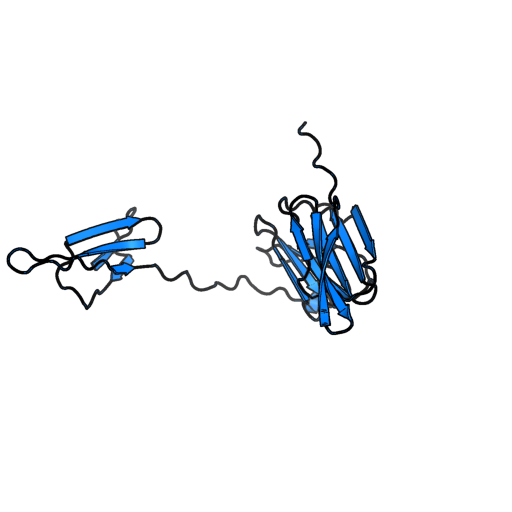 108 ? -0.782 -14.114 5.507 1.00 93.12 108 THR A CA 1
ATOM 832 C C . THR A 1 108 ? -0.443 -14.588 4.097 1.00 93.12 108 THR A C 1
ATOM 834 O O . THR A 1 108 ? -0.920 -15.640 3.681 1.00 93.12 108 THR A O 1
ATOM 837 N N . GLY A 1 109 ? 0.400 -13.861 3.361 1.00 92.81 109 GLY A N 1
ATOM 838 C CA . GLY A 1 109 ? 0.748 -14.210 1.985 1.00 92.81 109 GLY A CA 1
ATOM 839 C C . GLY A 1 109 ? 1.662 -13.189 1.316 1.00 92.81 109 GLY A C 1
ATOM 840 O O . GLY A 1 109 ? 2.190 -12.294 1.977 1.00 92.81 109 GLY A O 1
ATOM 841 N N . HIS A 1 110 ? 1.862 -13.347 0.006 1.00 93.88 110 HIS A N 1
ATOM 842 C CA . HIS A 1 110 ? 2.603 -12.401 -0.831 1.00 93.88 110 HIS A CA 1
ATOM 843 C C . HIS A 1 110 ? 2.228 -12.495 -2.311 1.00 93.88 110 HIS A C 1
ATOM 845 O O . HIS A 1 110 ? 1.724 -13.523 -2.759 1.00 93.88 110 HIS A O 1
ATOM 851 N N . TYR A 1 111 ? 2.555 -11.437 -3.053 1.00 93.62 111 TYR A N 1
ATOM 852 C CA . TYR A 1 111 ? 2.485 -11.343 -4.509 1.00 93.62 111 TYR A CA 1
ATOM 853 C C . TYR A 1 111 ? 3.877 -11.100 -5.095 1.00 93.62 111 TYR A C 1
ATOM 855 O O . TYR A 1 111 ? 4.687 -10.376 -4.509 1.00 93.62 111 TYR A O 1
ATOM 863 N N . GLY A 1 112 ? 4.125 -11.647 -6.285 1.00 88.19 112 GLY A N 1
ATOM 864 C CA . GLY A 1 112 ? 5.428 -11.577 -6.953 1.00 88.19 112 GLY A CA 1
ATOM 865 C C . GLY A 1 112 ? 6.390 -12.684 -6.523 1.00 88.19 112 GLY A C 1
ATOM 866 O O . GLY A 1 112 ? 6.186 -13.367 -5.516 1.00 88.19 112 GLY A O 1
ATOM 867 N N . ARG A 1 113 ? 7.435 -12.895 -7.322 1.00 79.31 113 ARG A N 1
ATOM 868 C CA . ARG A 1 113 ? 8.483 -13.886 -7.058 1.00 79.31 113 ARG A CA 1
ATOM 869 C C . ARG A 1 113 ? 9.703 -13.227 -6.427 1.00 79.31 113 ARG A C 1
ATOM 871 O O . ARG A 1 113 ? 9.965 -12.042 -6.593 1.00 79.31 113 ARG A O 1
ATOM 878 N N . HIS A 1 114 ? 10.490 -14.036 -5.730 1.00 66.12 114 HIS A N 1
ATOM 879 C CA . HIS A 1 114 ? 11.801 -13.617 -5.251 1.00 66.12 114 HIS A CA 1
ATOM 880 C C . HIS A 1 114 ? 12.706 -13.193 -6.423 1.00 66.12 114 HIS A C 1
ATOM 882 O O . HIS A 1 114 ? 12.727 -13.870 -7.451 1.00 66.12 114 HIS A O 1
ATOM 888 N N . HIS A 1 115 ? 13.487 -12.124 -6.224 1.00 66.19 115 HIS A N 1
ATOM 889 C CA . HIS A 1 115 ? 14.454 -11.558 -7.185 1.00 66.19 115 HIS A CA 1
ATOM 890 C C . HIS A 1 115 ? 13.867 -10.809 -8.393 1.00 66.19 115 HIS A C 1
ATOM 892 O O . HIS A 1 115 ? 14.536 -10.666 -9.417 1.00 66.19 115 HIS A O 1
ATOM 898 N N . GLU A 1 116 ? 12.642 -10.303 -8.282 1.00 75.06 116 GLU A N 1
ATOM 899 C CA . GLU A 1 116 ? 12.132 -9.283 -9.204 1.00 75.06 116 GLU A CA 1
ATOM 900 C C . GLU A 1 116 ? 12.738 -7.897 -8.876 1.00 75.06 116 GLU A C 1
ATOM 902 O O . GLU A 1 116 ? 13.557 -7.762 -7.965 1.00 75.06 116 GLU A O 1
ATOM 907 N N . ALA A 1 117 ? 12.396 -6.854 -9.638 1.00 86.38 117 ALA A N 1
ATOM 908 C CA . ALA A 1 117 ? 12.885 -5.500 -9.360 1.00 86.38 117 ALA A CA 1
ATOM 909 C C . ALA A 1 117 ? 12.192 -4.863 -8.131 1.00 86.38 117 ALA A C 1
ATOM 911 O O . ALA A 1 117 ? 11.264 -5.438 -7.561 1.00 86.38 117 ALA A O 1
ATOM 912 N N . PHE A 1 118 ? 12.640 -3.680 -7.699 1.00 87.38 118 PHE A N 1
ATOM 913 C CA . PHE A 1 118 ? 12.219 -3.082 -6.425 1.00 87.38 118 PHE A CA 1
ATOM 914 C C . PHE A 1 118 ? 10.726 -2.706 -6.417 1.00 87.38 118 PHE A C 1
ATOM 916 O O . PHE A 1 118 ? 10.308 -1.886 -7.238 1.00 87.38 118 PHE A O 1
ATOM 923 N N . PRO A 1 119 ? 9.914 -3.236 -5.486 1.00 89.81 119 PRO A N 1
ATOM 924 C CA . PRO A 1 119 ? 8.530 -2.817 -5.282 1.00 89.81 119 PRO A CA 1
ATOM 925 C C . PRO A 1 119 ? 8.438 -1.313 -5.014 1.00 89.81 119 PRO A C 1
ATOM 927 O O . PRO A 1 119 ? 9.152 -0.791 -4.166 1.00 89.81 119 PRO A O 1
ATOM 930 N N . THR A 1 120 ? 7.566 -0.594 -5.722 1.00 86.88 120 THR A N 1
ATOM 931 C CA . THR A 1 120 ? 7.495 0.876 -5.587 1.00 86.88 120 THR A CA 1
ATOM 932 C C . THR A 1 120 ? 6.082 1.446 -5.554 1.00 86.88 120 THR A C 1
ATOM 934 O O . THR A 1 120 ? 5.883 2.554 -5.064 1.00 86.88 120 THR A O 1
ATOM 937 N N . GLY A 1 121 ? 5.085 0.709 -6.039 1.00 88.50 121 GLY A N 1
ATOM 938 C CA . GLY A 1 121 ? 3.699 1.163 -6.009 1.00 88.50 121 GLY A CA 1
ATOM 939 C C . GLY A 1 121 ? 2.728 0.011 -5.843 1.00 88.50 121 GLY A C 1
ATOM 940 O O . GLY A 1 121 ? 2.973 -1.084 -6.357 1.00 88.50 121 GLY A O 1
ATOM 941 N N . LEU A 1 122 ? 1.625 0.287 -5.158 1.00 93.94 122 LEU A N 1
ATOM 942 C CA . LEU A 1 122 ? 0.512 -0.626 -4.956 1.00 93.94 122 LEU A CA 1
ATOM 943 C C . LEU A 1 122 ? -0.818 0.051 -5.291 1.00 93.94 122 LEU A C 1
ATOM 945 O O . LEU A 1 122 ? -1.017 1.236 -5.042 1.00 93.94 122 LEU A O 1
ATOM 949 N N . ALA A 1 123 ? -1.753 -0.728 -5.820 1.00 94.25 123 ALA A N 1
ATOM 950 C CA . ALA A 1 123 ? -3.162 -0.361 -5.885 1.00 94.25 123 ALA A CA 1
ATOM 951 C C . ALA A 1 123 ? -4.026 -1.613 -5.729 1.00 94.25 123 ALA A C 1
ATOM 953 O O . ALA A 1 123 ? -3.632 -2.695 -6.159 1.00 94.25 123 ALA A O 1
ATOM 954 N N . ILE A 1 124 ? -5.213 -1.461 -5.149 1.00 94.50 124 ILE A N 1
ATOM 955 C CA . ILE A 1 124 ? -6.221 -2.521 -5.078 1.00 94.50 124 ILE A CA 1
ATOM 956 C C . ILE A 1 124 ? -7.436 -2.130 -5.918 1.00 94.50 124 ILE A C 1
ATOM 958 O O . ILE A 1 124 ? -7.784 -0.944 -5.991 1.00 94.50 124 ILE A O 1
ATOM 962 N N . SER A 1 125 ? -8.036 -3.096 -6.613 1.00 94.06 125 SER A N 1
ATOM 963 C CA . SER A 1 125 ? -9.264 -2.856 -7.365 1.00 94.06 125 SER A CA 1
ATOM 964 C C . SER A 1 125 ? -10.417 -2.515 -6.411 1.00 94.06 125 SER A C 1
ATOM 966 O O . SER A 1 125 ? -10.416 -2.955 -5.263 1.00 94.06 125 SER A O 1
ATOM 968 N N . PRO A 1 126 ? -11.432 -1.747 -6.852 1.00 90.06 126 PRO A N 1
ATOM 969 C CA . PRO A 1 126 ? -12.542 -1.347 -5.982 1.00 90.06 126 PRO A CA 1
ATOM 970 C C . PRO A 1 126 ? -13.372 -2.506 -5.410 1.00 90.06 126 PRO A C 1
ATOM 972 O O . PRO A 1 126 ? -14.119 -2.301 -4.459 1.00 90.06 126 PRO A O 1
ATOM 975 N N . ASP A 1 127 ? -13.285 -3.689 -6.019 1.00 90.88 127 ASP A N 1
ATOM 976 C CA . ASP A 1 127 ? -13.957 -4.921 -5.600 1.00 90.88 127 ASP A CA 1
ATOM 977 C C . ASP A 1 127 ? -13.041 -5.877 -4.808 1.00 90.88 127 ASP A C 1
ATOM 979 O O . ASP A 1 127 ? -13.440 -7.005 -4.532 1.00 90.88 127 ASP A O 1
ATOM 983 N N . ASP A 1 128 ? -11.821 -5.447 -4.463 1.00 92.56 128 ASP A N 1
ATOM 984 C CA . ASP A 1 128 ? -10.778 -6.218 -3.768 1.00 92.56 128 ASP A CA 1
ATOM 985 C C . ASP A 1 128 ? -10.330 -7.518 -4.462 1.00 92.56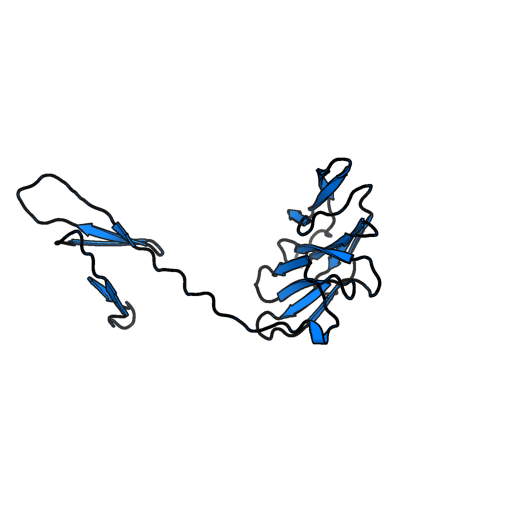 128 ASP A C 1
ATOM 987 O O . ASP A 1 128 ? -9.599 -8.321 -3.879 1.00 92.56 128 ASP A O 1
ATOM 991 N N . THR A 1 129 ? -10.727 -7.746 -5.715 1.00 93.62 129 THR A N 1
ATOM 992 C CA . THR A 1 129 ? -10.385 -8.983 -6.435 1.00 93.62 129 THR A CA 1
ATOM 993 C C . THR A 1 129 ? -8.997 -8.953 -7.068 1.00 93.62 129 THR A C 1
ATOM 995 O O . THR A 1 129 ? -8.441 -10.012 -7.359 1.00 93.62 129 THR A O 1
ATOM 998 N N . HIS A 1 130 ? -8.407 -7.768 -7.246 1.00 94.88 130 HIS A N 1
ATOM 999 C CA . HIS A 1 130 ? -7.126 -7.601 -7.918 1.00 94.88 130 HIS A CA 1
ATOM 1000 C C . HIS A 1 130 ? -6.191 -6.646 -7.184 1.00 94.88 130 HIS A C 1
ATOM 1002 O O . HIS A 1 130 ? -6.597 -5.608 -6.661 1.00 94.88 130 HIS A O 1
ATOM 1008 N N . VAL A 1 131 ? -4.901 -6.968 -7.224 1.00 95.56 131 VAL A N 1
ATOM 1009 C CA . VAL A 1 131 ? -3.823 -6.143 -6.671 1.00 95.56 131 VAL A CA 1
ATOM 1010 C C . VAL A 1 131 ? -2.862 -5.798 -7.796 1.00 95.56 131 VAL A C 1
ATOM 1012 O O . VAL A 1 131 ? -2.336 -6.688 -8.453 1.00 95.56 131 VAL A O 1
ATOM 1015 N N . ALA A 1 132 ? -2.608 -4.514 -8.022 1.00 94.12 132 ALA A N 1
ATOM 1016 C CA . ALA A 1 132 ? -1.573 -4.052 -8.935 1.00 94.12 132 ALA A CA 1
ATOM 1017 C C . ALA A 1 132 ? -0.303 -3.725 -8.154 1.00 94.12 132 ALA A C 1
ATOM 1019 O O . ALA A 1 132 ? -0.344 -2.981 -7.174 1.00 94.12 132 ALA A O 1
ATOM 1020 N N . GLY A 1 133 ? 0.822 -4.254 -8.621 1.00 91.94 133 GLY A N 1
ATOM 1021 C CA . GLY A 1 133 ? 2.149 -3.971 -8.099 1.00 91.94 133 GLY A CA 1
ATOM 1022 C C . GLY A 1 133 ? 3.045 -3.397 -9.190 1.00 91.94 133 GLY A C 1
ATOM 1023 O O . GLY A 1 133 ? 3.223 -4.019 -10.237 1.00 91.94 133 GLY A O 1
ATOM 1024 N N . GLY A 1 134 ? 3.610 -2.219 -8.938 1.00 90.31 134 GLY A N 1
ATOM 1025 C CA . GLY A 1 134 ? 4.593 -1.571 -9.807 1.00 90.31 134 GLY A CA 1
ATOM 1026 C C . GLY A 1 134 ? 6.007 -1.761 -9.273 1.00 90.31 134 GLY A C 1
ATOM 1027 O O . GLY A 1 134 ? 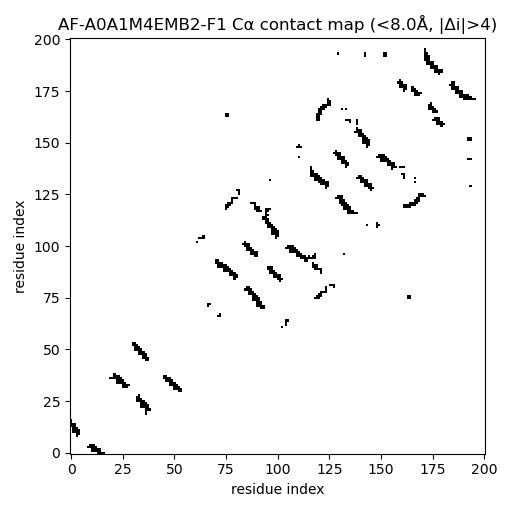6.218 -1.710 -8.054 1.00 90.31 134 GLY A O 1
ATOM 1028 N N . ARG A 1 135 ? 6.976 -1.951 -10.175 1.00 88.25 135 ARG A N 1
ATOM 1029 C CA . ARG A 1 135 ? 8.385 -2.170 -9.821 1.00 88.25 135 ARG A CA 1
ATOM 1030 C C . ARG A 1 135 ? 9.348 -1.232 -10.536 1.00 88.25 135 ARG A C 1
ATOM 1032 O O . ARG A 1 135 ? 9.182 -0.905 -11.706 1.00 88.25 135 ARG A O 1
ATOM 1039 N N . ASP A 1 136 ? 10.386 -0.822 -9.820 1.00 79.81 136 ASP A N 1
ATOM 1040 C CA . ASP A 1 136 ? 11.456 0.051 -10.287 1.00 79.81 136 ASP A CA 1
ATOM 1041 C C . ASP A 1 136 ? 12.735 -0.750 -10.587 1.00 79.81 136 ASP A C 1
ATOM 1043 O O . ASP A 1 136 ? 13.138 -1.598 -9.793 1.00 79.81 136 ASP A O 1
ATOM 1047 N N . GLY A 1 137 ? 13.383 -0.482 -11.724 1.00 70.81 137 GLY A N 1
ATOM 1048 C CA . GLY A 1 137 ? 14.595 -1.179 -12.189 1.00 70.81 137 GLY A CA 1
ATOM 1049 C C . GLY A 1 137 ? 14.393 -2.083 -13.413 1.00 70.81 137 GLY A C 1
ATOM 1050 O O . GLY A 1 137 ? 15.322 -2.248 -14.198 1.00 70.81 137 GLY A O 1
ATOM 1051 N N . ASN A 1 138 ? 13.178 -2.594 -13.623 1.00 67.56 138 ASN A N 1
ATOM 1052 C CA . ASN A 1 138 ? 12.726 -3.212 -14.880 1.00 67.56 138 ASN A CA 1
ATOM 1053 C C . ASN A 1 138 ? 11.454 -2.549 -15.449 1.00 67.56 138 ASN A C 1
ATOM 1055 O O . ASN A 1 138 ? 11.173 -2.675 -16.631 1.00 67.56 138 ASN A O 1
ATOM 1059 N N . THR A 1 139 ? 10.801 -1.694 -14.657 1.00 63.06 139 THR A N 1
ATOM 1060 C CA . THR A 1 139 ? 9.607 -0.918 -15.017 1.00 63.06 139 THR A CA 1
ATOM 1061 C C . THR A 1 139 ? 8.386 -1.768 -15.355 1.00 63.06 139 THR A C 1
ATOM 1063 O O . THR A 1 139 ? 7.629 -1.409 -16.243 1.00 63.06 139 THR A O 1
ATOM 1066 N N . ASP A 1 140 ? 8.111 -2.830 -14.605 1.00 80.44 140 ASP A N 1
ATOM 1067 C CA . ASP A 1 140 ? 6.935 -3.666 -14.875 1.00 80.44 140 ASP A CA 1
ATOM 1068 C C . ASP A 1 140 ? 5.762 -3.289 -13.960 1.00 80.44 140 ASP A C 1
ATOM 1070 O O . ASP A 1 140 ? 5.939 -3.049 -12.757 1.00 80.44 140 ASP A O 1
ATOM 1074 N N . VAL A 1 141 ? 4.547 -3.265 -14.518 1.00 88.94 141 VAL A N 1
ATOM 1075 C CA . VAL A 1 141 ? 3.312 -3.394 -13.732 1.00 88.94 141 VAL A CA 1
ATOM 1076 C C . VAL A 1 141 ? 2.813 -4.817 -13.871 1.00 88.94 141 VAL A C 1
ATOM 1078 O O . VAL A 1 141 ? 2.617 -5.303 -14.982 1.00 88.94 141 VAL A O 1
ATOM 1081 N N . THR A 1 142 ? 2.511 -5.451 -12.746 1.00 91.44 142 THR A N 1
ATOM 1082 C CA . THR A 1 142 ? 1.802 -6.729 -12.728 1.00 91.44 142 THR A CA 1
ATOM 1083 C C . THR A 1 142 ? 0.519 -6.578 -11.928 1.00 91.44 142 THR A C 1
ATOM 1085 O O . THR A 1 142 ? 0.533 -6.026 -10.827 1.00 91.44 142 THR A O 1
ATOM 1088 N N . VAL A 1 143 ? -0.584 -7.083 -12.469 1.00 94.00 143 VAL A N 1
ATOM 1089 C CA . VAL A 1 143 ? -1.847 -7.245 -11.750 1.00 94.00 143 VAL A CA 1
ATOM 1090 C C . VAL A 1 143 ? -1.987 -8.710 -11.366 1.00 94.00 143 VAL A C 1
ATOM 1092 O O . VAL A 1 143 ? -1.818 -9.600 -12.202 1.00 94.00 143 VAL A O 1
ATOM 1095 N N . TYR A 1 144 ? -2.291 -8.948 -10.099 1.00 94.88 144 TYR A N 1
ATOM 1096 C CA . TYR A 1 144 ? -2.500 -10.263 -9.515 1.00 94.88 144 TYR A CA 1
ATOM 1097 C C . TYR A 1 144 ? -3.966 -10.446 -9.156 1.00 94.88 144 TYR A C 1
ATOM 1099 O O . TYR A 1 144 ? -4.620 -9.498 -8.722 1.00 94.88 144 TYR A O 1
ATOM 1107 N N . ASP A 1 145 ? -4.444 -11.678 -9.266 1.00 94.31 145 ASP A N 1
ATOM 1108 C CA . ASP A 1 145 ? -5.644 -12.123 -8.571 1.00 94.31 145 ASP A CA 1
ATOM 1109 C C . ASP A 1 145 ? -5.373 -12.127 -7.055 1.00 94.31 145 ASP A C 1
ATOM 1111 O O . ASP A 1 145 ? -4.401 -12.723 -6.579 1.00 94.31 145 ASP A O 1
ATOM 1115 N N . ALA A 1 146 ? -6.213 -11.429 -6.290 1.00 92.88 146 ALA A N 1
ATOM 1116 C CA . ALA A 1 146 ? -6.004 -11.197 -4.861 1.00 92.88 146 ALA A CA 1
ATOM 1117 C C . ALA A 1 146 ? -6.205 -12.457 -4.000 1.00 92.88 146 ALA A C 1
ATOM 1119 O O . ALA A 1 146 ? -5.693 -12.539 -2.883 1.00 92.88 146 ALA A O 1
ATOM 1120 N N . ALA A 1 147 ? -6.962 -13.444 -4.488 1.00 91.75 147 ALA A N 1
ATOM 1121 C CA . ALA A 1 147 ? -7.251 -14.666 -3.742 1.00 91.75 147 ALA A CA 1
ATOM 1122 C C . ALA A 1 147 ? -6.140 -15.713 -3.900 1.00 91.75 147 ALA A C 1
ATOM 1124 O O . ALA A 1 147 ? -5.796 -16.415 -2.949 1.00 91.75 147 ALA A O 1
ATOM 1125 N N . THR A 1 148 ? -5.588 -15.824 -5.105 1.00 92.06 148 THR A N 1
ATOM 1126 C CA . THR A 1 148 ? -4.623 -16.859 -5.494 1.00 92.06 148 THR A CA 1
ATOM 1127 C C . THR A 1 148 ? -3.186 -16.350 -5.540 1.00 92.06 148 THR A C 1
ATOM 1129 O O . THR A 1 148 ? -2.254 -17.151 -5.488 1.00 92.06 148 THR A O 1
ATOM 1132 N N . GLY A 1 149 ? -2.991 -15.036 -5.666 1.00 91.50 149 GLY A N 1
ATOM 1133 C CA . GLY A 1 149 ? -1.689 -14.417 -5.899 1.00 91.50 149 GLY A CA 1
ATOM 1134 C C . GLY A 1 149 ? -1.139 -14.630 -7.313 1.00 91.50 149 GLY A C 1
ATOM 1135 O O . GLY A 1 149 ? 0.007 -14.267 -7.585 1.00 91.50 149 GLY A O 1
ATOM 1136 N N . ALA A 1 150 ? -1.922 -15.223 -8.219 1.00 91.75 150 ALA A N 1
ATOM 1137 C CA . ALA A 1 150 ? -1.496 -15.490 -9.585 1.00 91.75 150 ALA A CA 1
ATOM 1138 C C . ALA A 1 150 ? -1.497 -14.200 -10.427 1.00 91.75 150 ALA A C 1
ATOM 1140 O O . ALA A 1 150 ? -2.442 -13.416 -1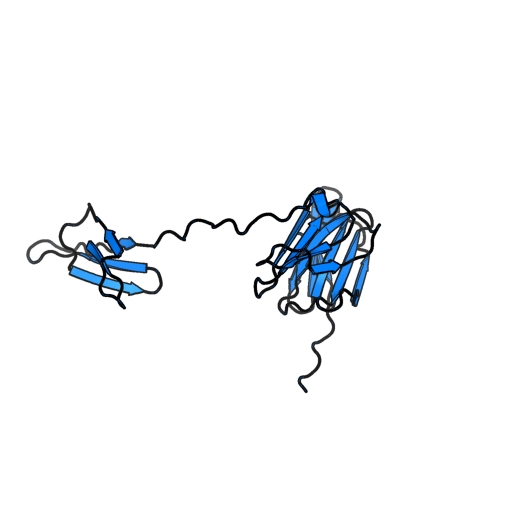0.333 1.00 91.75 150 ALA A O 1
ATOM 1141 N N . PRO A 1 151 ? -0.477 -13.962 -11.272 1.00 91.31 151 PRO A N 1
ATOM 1142 C CA . PRO A 1 151 ? -0.491 -12.833 -12.194 1.00 91.31 151 PRO A CA 1
ATOM 1143 C C . PRO A 1 151 ? -1.562 -13.047 -13.274 1.00 91.31 151 PRO A C 1
ATOM 1145 O O . PRO A 1 151 ? -1.578 -14.089 -13.930 1.00 91.31 151 PRO A O 1
ATOM 1148 N N . VAL A 1 152 ? -2.433 -12.057 -13.473 1.00 92.12 152 VAL A N 1
ATOM 1149 C CA . VAL A 1 152 ? -3.483 -12.060 -14.513 1.00 92.12 152 VAL A CA 1
ATOM 1150 C C . VAL A 1 152 ? -3.165 -11.114 -15.669 1.00 92.12 152 VAL A C 1
ATOM 1152 O O . VAL A 1 152 ? -3.611 -11.334 -16.791 1.00 92.12 152 VAL A O 1
ATOM 1155 N N . PHE A 1 153 ? -2.355 -10.090 -15.410 1.00 90.00 153 PHE A N 1
ATOM 1156 C CA . PHE A 1 153 ? -1.875 -9.138 -16.403 1.00 90.00 153 PHE A CA 1
ATOM 1157 C C . PHE A 1 153 ? -0.458 -8.704 -16.034 1.00 90.00 153 PHE A C 1
ATOM 1159 O O . PHE A 1 153 ? -0.152 -8.503 -14.859 1.00 90.00 153 PHE A O 1
ATOM 1166 N N . SER A 1 154 ? 0.409 -8.541 -17.027 1.00 88.06 154 SER A N 1
ATOM 1167 C CA . SER A 1 154 ? 1.718 -7.926 -16.833 1.00 88.06 154 SER A CA 1
ATOM 1168 C C . SER A 1 154 ? 2.085 -7.132 -18.070 1.00 88.06 154 SER A C 1
ATOM 1170 O O . SER A 1 154 ? 1.888 -7.603 -19.190 1.00 88.06 154 SER A O 1
ATOM 1172 N N . GLU A 1 155 ? 2.635 -5.947 -17.860 1.00 83.19 155 GLU A N 1
ATOM 1173 C CA . GLU A 1 155 ? 3.108 -5.098 -18.940 1.00 83.19 155 GLU A CA 1
ATOM 1174 C C . GLU A 1 155 ? 4.354 -4.328 -18.509 1.00 83.19 155 GLU A C 1
ATOM 1176 O O . GLU A 1 155 ? 4.380 -3.701 -17.444 1.00 83.19 155 GLU A O 1
ATOM 1181 N N . ASP A 1 156 ? 5.348 -4.322 -19.390 1.00 77.38 156 ASP A N 1
ATOM 1182 C CA . ASP A 1 156 ? 6.520 -3.466 -19.280 1.00 77.38 156 ASP A CA 1
ATOM 1183 C C . ASP A 1 156 ? 6.088 -2.013 -19.547 1.00 77.38 156 ASP A C 1
ATOM 1185 O O . ASP A 1 156 ? 5.533 -1.670 -20.597 1.00 77.38 156 ASP A O 1
ATOM 1189 N N . ALA A 1 157 ? 6.332 -1.110 -18.605 1.00 62.81 157 ALA A N 1
ATOM 1190 C CA . ALA A 1 157 ? 6.089 0.311 -18.789 1.00 62.81 157 ALA A CA 1
ATOM 1191 C C . ALA A 1 157 ? 7.176 0.905 -19.706 1.00 62.81 157 ALA A C 1
ATOM 1193 O O . ALA A 1 157 ? 8.349 0.961 -19.329 1.00 62.81 157 ALA A O 1
ATOM 1194 N N . PRO A 1 158 ? 6.831 1.411 -20.906 1.00 55.28 158 PRO A N 1
ATOM 1195 C C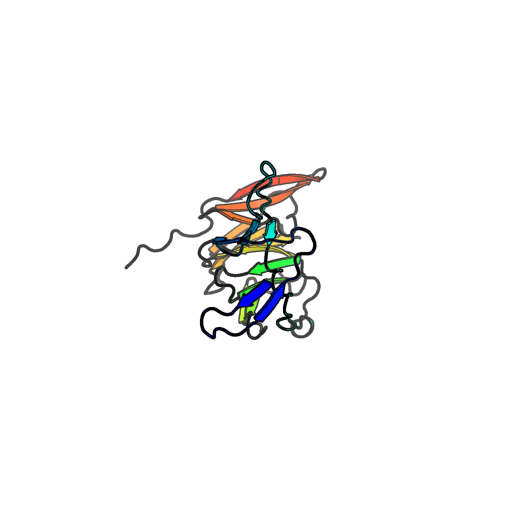A . PRO A 1 158 ? 7.827 1.965 -21.803 1.00 55.28 158 PRO A CA 1
ATOM 1196 C C . PRO A 1 158 ? 8.319 3.325 -21.279 1.00 55.28 158 PRO A C 1
ATOM 1198 O O . PRO A 1 158 ? 7.529 4.235 -21.032 1.00 55.28 158 PRO A O 1
ATOM 1201 N N . ALA A 1 159 ? 9.643 3.461 -21.158 1.00 59.06 159 ALA A N 1
ATOM 1202 C CA . ALA A 1 159 ? 10.403 4.698 -20.936 1.00 59.06 159 ALA A CA 1
ATOM 1203 C C . ALA A 1 159 ? 9.845 5.664 -19.860 1.00 59.06 159 ALA A C 1
ATOM 1205 O O . ALA A 1 159 ? 9.208 6.681 -20.155 1.00 59.06 159 ALA A O 1
ATOM 1206 N N . GLY A 1 160 ? 10.192 5.396 -18.601 1.00 66.56 160 GLY A N 1
ATOM 1207 C CA . GLY A 1 160 ? 9.957 6.256 -17.439 1.00 66.56 160 GLY A CA 1
ATOM 1208 C C . GLY A 1 160 ? 10.278 5.503 -16.147 1.00 66.56 160 GLY A C 1
ATOM 1209 O O . GLY A 1 160 ? 10.584 4.322 -16.196 1.00 66.56 160 GLY A O 1
ATOM 1210 N N . ARG A 1 161 ? 10.223 6.168 -14.994 1.00 76.38 161 ARG A N 1
ATOM 1211 C CA . ARG A 1 161 ? 10.313 5.537 -13.665 1.00 76.38 161 ARG A CA 1
ATOM 1212 C C . ARG A 1 161 ? 8.964 5.664 -12.968 1.00 76.38 161 ARG A C 1
ATOM 1214 O O . ARG A 1 161 ? 8.363 6.737 -13.051 1.00 76.38 161 ARG A O 1
ATOM 1221 N N . PHE A 1 162 ? 8.479 4.636 -12.274 1.00 76.12 162 PHE A N 1
ATOM 1222 C CA . PHE A 1 162 ? 7.274 4.801 -11.455 1.00 76.12 162 PHE A CA 1
ATOM 1223 C C . PHE A 1 162 ? 7.490 5.868 -10.390 1.00 76.12 162 PHE A C 1
ATOM 1225 O O . PHE A 1 162 ? 8.543 5.956 -9.757 1.00 76.12 162 PHE A O 1
ATOM 1232 N N . VAL A 1 163 ? 6.462 6.680 -10.181 1.00 79.12 163 VAL A N 1
ATOM 1233 C CA . VAL A 1 163 ? 6.370 7.467 -8.960 1.00 79.12 163 VAL A CA 1
ATOM 1234 C C . VAL A 1 163 ? 5.890 6.533 -7.854 1.00 79.12 163 VAL A C 1
ATOM 1236 O O . VAL A 1 163 ? 4.910 5.815 -8.039 1.00 79.12 163 VAL A O 1
ATOM 1239 N N . THR A 1 164 ? 6.577 6.544 -6.715 1.00 80.94 164 THR A N 1
ATOM 1240 C CA . THR A 1 164 ? 6.151 5.805 -5.523 1.00 80.94 164 THR A CA 1
ATOM 1241 C C . THR A 1 164 ? 4.731 6.210 -5.126 1.00 80.94 164 THR A C 1
ATOM 1243 O O . THR A 1 164 ? 4.432 7.405 -5.085 1.00 80.94 164 THR A O 1
ATOM 1246 N N . GLY A 1 165 ? 3.848 5.234 -4.896 1.00 79.88 165 GLY A N 1
ATOM 1247 C CA . GLY A 1 165 ? 2.417 5.492 -4.664 1.00 79.88 165 GLY A CA 1
ATOM 1248 C C . GLY A 1 165 ? 1.639 5.972 -5.898 1.00 79.88 165 GLY A C 1
ATOM 1249 O O . GLY A 1 165 ? 0.560 6.542 -5.774 1.00 79.88 165 GLY A O 1
ATOM 1250 N N . GLY A 1 166 ? 2.193 5.810 -7.104 1.00 85.69 166 GLY A N 1
ATOM 1251 C CA . GLY A 1 166 ? 1.642 6.337 -8.355 1.00 85.69 166 GLY A CA 1
ATOM 1252 C C . GLY A 1 166 ? 0.661 5.422 -9.092 1.00 85.69 166 GLY A C 1
ATOM 1253 O O . GLY A 1 166 ? 0.439 5.653 -10.280 1.00 85.69 166 GLY A O 1
ATOM 1254 N N . LEU A 1 167 ? 0.120 4.381 -8.456 1.00 90.19 167 LEU A N 1
ATOM 1255 C CA . LEU A 1 167 ? -0.846 3.460 -9.067 1.00 90.19 167 LEU A CA 1
ATOM 1256 C C . LEU A 1 167 ? -2.256 3.704 -8.521 1.00 90.19 167 LEU A C 1
ATOM 1258 O O . LEU A 1 167 ? -2.430 3.973 -7.337 1.00 90.19 167 LEU A O 1
ATOM 1262 N N . ALA A 1 168 ? -3.274 3.585 -9.375 1.00 92.62 168 ALA A N 1
ATOM 1263 C CA . ALA A 1 168 ? -4.671 3.678 -8.955 1.00 92.62 168 ALA A CA 1
ATOM 1264 C C . ALA A 1 168 ? -5.610 2.941 -9.915 1.00 92.62 168 ALA A C 1
ATOM 1266 O O . ALA A 1 168 ? -5.504 3.097 -11.131 1.00 92.62 168 ALA A O 1
ATOM 1267 N N . PHE A 1 169 ? -6.576 2.193 -9.383 1.00 91.06 169 PHE A N 1
ATOM 1268 C CA . PHE A 1 169 ? -7.642 1.599 -10.190 1.00 91.06 169 PHE A CA 1
ATOM 1269 C C . PHE A 1 169 ? -8.815 2.560 -10.410 1.00 91.06 169 PHE A C 1
ATOM 1271 O O . PHE A 1 169 ? -9.165 3.365 -9.545 1.00 91.06 169 PHE A O 1
ATOM 1278 N N . SER A 1 170 ? -9.475 2.420 -11.559 1.00 91.19 170 SER A N 1
ATOM 1279 C CA . SER A 1 170 ? -10.816 2.945 -11.816 1.00 91.19 170 SER A CA 1
ATOM 1280 C C . SER A 1 170 ? -11.595 1.934 -12.658 1.00 91.19 170 SER A C 1
ATOM 1282 O O . SER A 1 170 ? -11.340 1.777 -13.855 1.00 91.19 170 SER A O 1
ATOM 1284 N N . GLY A 1 171 ? -12.521 1.210 -12.022 1.00 87.38 171 GLY A N 1
ATOM 1285 C CA . GLY A 1 171 ? -13.181 0.063 -12.651 1.00 87.38 171 GLY A CA 1
ATOM 1286 C C . GLY A 1 171 ? -12.155 -0.991 -13.079 1.00 87.38 171 GLY A C 1
ATOM 1287 O O . GLY A 1 171 ? -11.306 -1.372 -12.279 1.00 87.38 171 GLY A O 1
ATOM 1288 N N . THR A 1 172 ? -12.206 -1.404 -14.348 1.00 87.75 172 THR A N 1
ATOM 1289 C CA . THR A 1 172 ? -11.272 -2.372 -14.960 1.00 87.75 172 THR A CA 1
ATOM 1290 C C . THR A 1 172 ? -9.962 -1.747 -15.445 1.00 87.75 172 THR A C 1
ATOM 1292 O O . THR A 1 172 ? -9.066 -2.452 -15.905 1.00 87.75 172 THR A O 1
ATOM 1295 N N . SER A 1 173 ? -9.846 -0.416 -15.394 1.00 90.62 173 SER A N 1
ATOM 1296 C CA . SER A 1 173 ? -8.662 0.310 -15.854 1.00 90.62 173 SER A CA 1
ATOM 1297 C C . SER A 1 173 ? -7.691 0.565 -14.706 1.00 90.62 173 SER A C 1
ATOM 1299 O O . SER A 1 173 ? -8.097 0.955 -13.609 1.00 90.62 173 SER A O 1
ATOM 1301 N N . LEU A 1 174 ? -6.398 0.456 -14.995 1.00 91.00 174 LEU A N 1
ATOM 1302 C CA . LEU A 1 174 ? -5.326 0.850 -14.091 1.00 91.00 174 LEU A CA 1
ATOM 1303 C C . LEU A 1 174 ? -4.649 2.120 -14.597 1.00 91.00 174 LEU A C 1
ATOM 1305 O O . LEU A 1 174 ? -4.312 2.255 -15.772 1.00 91.00 174 LEU A O 1
ATOM 1309 N N . TYR A 1 175 ? -4.434 3.058 -13.689 1.00 90.00 175 TYR A N 1
ATOM 1310 C CA . TYR A 1 175 ? -3.714 4.290 -13.940 1.00 90.00 175 TYR A CA 1
ATOM 1311 C C . TYR A 1 175 ? -2.346 4.213 -13.279 1.00 90.00 175 TYR A C 1
ATOM 1313 O O . TYR A 1 175 ? -2.234 3.834 -12.115 1.00 90.00 175 TYR A O 1
ATOM 1321 N N . ALA A 1 176 ? -1.315 4.596 -14.025 1.00 89.00 176 ALA A N 1
ATOM 1322 C CA . ALA A 1 176 ? 0.058 4.646 -13.554 1.00 89.00 176 ALA A CA 1
ATOM 1323 C C . ALA A 1 176 ? 0.666 6.026 -13.807 1.00 89.00 176 ALA A C 1
ATOM 1325 O O . ALA A 1 176 ? 0.606 6.560 -14.919 1.00 89.00 176 ALA A O 1
ATOM 1326 N N . LEU A 1 177 ? 1.278 6.599 -12.774 1.00 86.50 177 LEU A N 1
ATOM 1327 C CA . LEU A 1 177 ? 2.022 7.845 -12.854 1.00 86.50 177 LEU A CA 1
ATOM 1328 C C . LEU A 1 177 ? 3.510 7.550 -13.056 1.00 86.50 177 LEU A C 1
ATOM 1330 O O . LEU A 1 177 ? 4.187 6.997 -12.188 1.00 86.50 177 LEU A O 1
ATOM 1334 N N . LEU A 1 178 ? 4.022 7.959 -14.212 1.00 84.19 178 LEU A N 1
ATOM 1335 C CA . LEU A 1 178 ? 5.410 7.765 -14.609 1.00 84.19 178 LEU A CA 1
ATOM 1336 C C . LEU A 1 178 ? 6.147 9.100 -14.600 1.00 84.19 178 LEU A C 1
ATOM 1338 O O . LEU A 1 178 ? 5.639 10.116 -15.076 1.00 84.19 178 LEU A O 1
ATOM 1342 N N . ARG A 1 179 ? 7.379 9.097 -14.106 1.00 81.75 179 ARG A N 1
ATOM 1343 C CA . ARG A 1 179 ? 8.317 10.208 -14.236 1.00 81.75 179 ARG A CA 1
ATOM 1344 C C . ARG A 1 179 ? 9.224 9.959 -15.438 1.00 81.75 179 ARG A C 1
ATOM 1346 O O . ARG A 1 179 ? 9.966 8.982 -15.471 1.00 81.75 179 ARG A O 1
ATOM 1353 N N . GLY A 1 180 ? 9.136 10.834 -16.433 1.00 77.38 180 GLY A N 1
ATOM 1354 C CA . GLY A 1 180 ? 9.970 10.818 -17.634 1.00 77.38 180 GLY A CA 1
ATOM 1355 C C . GLY A 1 180 ? 11.121 11.828 -17.578 1.00 77.38 180 GLY A C 1
ATOM 1356 O O . GLY A 1 180 ? 11.400 12.431 -16.543 1.00 77.38 180 GLY A O 1
ATOM 1357 N N . ALA A 1 181 ? 11.780 12.041 -18.721 1.00 74.50 181 ALA A N 1
ATOM 1358 C CA . ALA A 1 181 ? 12.893 12.984 -18.844 1.00 74.50 181 ALA A CA 1
ATOM 1359 C C . ALA A 1 181 ? 12.499 14.425 -18.456 1.00 74.50 181 ALA A C 1
ATOM 1361 O O . ALA A 1 181 ? 11.435 14.920 -18.844 1.00 74.50 181 ALA A O 1
ATOM 1362 N N . GLY A 1 182 ? 13.388 15.098 -17.717 1.00 78.75 182 GLY A N 1
ATOM 1363 C CA . GLY A 1 182 ? 13.181 16.467 -17.232 1.00 78.75 182 GLY A CA 1
ATOM 1364 C C . GLY A 1 182 ? 12.103 16.589 -16.150 1.00 78.75 182 GLY A C 1
ATOM 1365 O O . GLY A 1 182 ? 11.368 17.572 -16.158 1.00 78.75 182 GLY A O 1
ATOM 1366 N N . ASP A 1 183 ? 11.957 15.571 -15.290 1.00 77.38 183 ASP A N 1
ATOM 1367 C CA . ASP A 1 183 ? 10.976 15.493 -14.188 1.00 77.38 183 ASP A CA 1
ATOM 1368 C C . ASP A 1 183 ? 9.504 15.639 -14.607 1.00 77.38 183 ASP A C 1
ATOM 1370 O O . ASP A 1 183 ? 8.613 15.896 -13.795 1.00 77.38 183 ASP A O 1
ATOM 1374 N N . ARG A 1 184 ? 9.208 15.419 -15.890 1.00 83.31 184 ARG A N 1
ATOM 1375 C CA . ARG A 1 184 ? 7.836 15.449 -16.391 1.00 83.31 184 ARG A CA 1
ATOM 1376 C C . ARG A 1 184 ? 7.061 14.232 -15.912 1.00 83.31 184 ARG A C 1
ATOM 1378 O O . ARG A 1 184 ? 7.462 13.097 -16.166 1.00 83.31 184 ARG A O 1
ATOM 1385 N N . LEU A 1 185 ? 5.912 14.480 -15.295 1.00 85.50 185 LEU A N 1
ATOM 1386 C CA . LEU A 1 185 ? 4.961 13.442 -14.924 1.00 85.50 185 LEU A CA 1
ATOM 1387 C C . LEU A 1 185 ? 4.060 13.100 -16.115 1.00 85.50 185 LEU A C 1
ATOM 1389 O O . LEU A 1 185 ? 3.566 13.987 -16.813 1.00 85.50 185 LEU A O 1
ATOM 1393 N N . ARG A 1 186 ? 3.852 11.807 -16.348 1.00 84.75 186 ARG A N 1
ATOM 1394 C CA . ARG A 1 186 ? 2.973 11.259 -17.379 1.00 84.75 186 ARG A CA 1
ATOM 1395 C C . ARG A 1 186 ? 1.968 10.335 -16.711 1.00 84.75 186 ARG A C 1
ATOM 1397 O O . ARG A 1 186 ? 2.362 9.363 -16.074 1.00 84.75 186 ARG A O 1
ATOM 1404 N N . LEU A 1 187 ? 0.685 10.645 -16.864 1.00 87.00 187 LEU A N 1
ATOM 1405 C CA . LEU A 1 187 ? -0.393 9.742 -16.483 1.00 87.00 187 LEU A CA 1
ATOM 1406 C C . LEU A 1 187 ? -0.633 8.766 -17.632 1.00 87.00 187 LEU A C 1
ATOM 1408 O O . LEU A 1 187 ? -0.913 9.185 -18.756 1.00 87.00 187 LEU A O 1
ATOM 1412 N N . ARG A 1 188 ? -0.526 7.474 -17.346 1.00 86.88 188 ARG A N 1
ATOM 1413 C CA . ARG A 1 188 ? -0.822 6.393 -18.279 1.00 86.88 188 ARG A CA 1
ATOM 1414 C C . ARG A 1 188 ? -2.079 5.673 -17.816 1.00 86.88 188 ARG A C 1
ATOM 1416 O O . ARG A 1 188 ? -2.203 5.375 -16.635 1.00 86.88 188 ARG A O 1
ATOM 1423 N N . ARG A 1 189 ? -2.981 5.386 -18.750 1.00 90.25 189 ARG A N 1
ATOM 1424 C CA . ARG A 1 189 ? -4.123 4.495 -18.544 1.00 90.25 189 ARG A CA 1
ATOM 1425 C C . ARG A 1 189 ? -3.827 3.170 -19.237 1.00 90.25 189 ARG A C 1
ATOM 1427 O O . ARG A 1 189 ? -3.412 3.181 -20.393 1.00 90.25 189 ARG A O 1
ATOM 1434 N N . ILE A 1 190 ? -4.033 2.073 -18.527 1.00 87.31 190 ILE A N 1
ATOM 1435 C CA . ILE A 1 190 ? -3.965 0.705 -19.029 1.00 87.31 190 ILE A CA 1
ATOM 1436 C C . ILE A 1 190 ? -5.385 0.154 -18.907 1.00 87.31 190 ILE A C 1
ATOM 1438 O O . ILE A 1 190 ? -5.945 0.099 -17.810 1.00 87.31 190 ILE A O 1
ATOM 1442 N N . GLU A 1 191 ? -6.012 -0.114 -20.045 1.00 86.69 191 GLU A N 1
ATOM 1443 C CA . GLU A 1 191 ? -7.418 -0.514 -20.109 1.00 86.69 191 GLU A CA 1
ATOM 1444 C C . GLU A 1 191 ? -7.560 -2.025 -19.910 1.00 86.69 191 GLU A C 1
ATOM 1446 O O . GLU A 1 191 ? -6.661 -2.783 -20.263 1.00 86.69 191 GLU A O 1
ATOM 1451 N N . ASP A 1 192 ? -8.688 -2.431 -19.322 1.00 81.38 192 ASP A N 1
ATOM 1452 C CA . ASP A 1 192 ? -9.119 -3.828 -19.184 1.00 81.38 192 ASP A CA 1
ATOM 1453 C C . ASP A 1 192 ? -8.061 -4.786 -18.615 1.00 81.38 192 ASP A C 1
ATOM 1455 O O . ASP A 1 192 ? -7.874 -5.907 -19.086 1.00 81.38 192 ASP A O 1
ATOM 1459 N N . VAL A 1 193 ? -7.379 -4.344 -17.553 1.00 83.69 193 VAL A N 1
ATOM 1460 C CA . VAL A 1 193 ? -6.351 -5.145 -16.869 1.00 83.69 193 VAL A CA 1
ATOM 1461 C C . VAL A 1 193 ? -6.930 -6.162 -15.887 1.00 83.69 193 VAL A C 1
ATOM 1463 O O . VAL A 1 193 ? -6.209 -7.049 -15.432 1.00 83.69 193 VAL A O 1
ATOM 1466 N N . THR A 1 194 ? -8.214 -6.035 -15.543 1.00 79.44 194 THR A N 1
ATOM 1467 C CA . THR A 1 194 ? -8.949 -7.039 -14.770 1.00 79.44 194 THR A CA 1
ATOM 1468 C C . THR A 1 194 ? -9.938 -7.755 -15.690 1.00 79.44 194 THR A C 1
ATOM 1470 O O . THR A 1 194 ? -10.687 -7.081 -16.407 1.00 79.44 194 THR A O 1
ATOM 1473 N N . PRO A 1 195 ? -9.995 -9.099 -15.686 1.00 69.75 195 PRO A N 1
ATOM 1474 C CA . PRO A 1 195 ? -11.037 -9.826 -16.396 1.00 69.75 195 PRO A CA 1
ATOM 1475 C C . PRO A 1 195 ? -12.425 -9.362 -15.941 1.00 69.75 195 PRO A C 1
ATOM 1477 O O . PRO A 1 195 ? -12.626 -8.991 -14.782 1.00 69.75 195 PRO A O 1
ATOM 1480 N N . ALA A 1 196 ? -13.387 -9.370 -16.867 1.00 59.75 196 ALA A N 1
ATOM 1481 C CA . ALA A 1 196 ? -14.769 -9.046 -16.541 1.00 59.75 196 ALA A CA 1
ATOM 1482 C C . ALA A 1 196 ? -15.276 -9.981 -15.426 1.00 59.75 196 ALA A C 1
ATOM 1484 O O . ALA A 1 196 ? -14.962 -11.177 -15.458 1.00 59.75 196 ALA A O 1
ATOM 1485 N N . PRO A 1 197 ? -16.061 -9.472 -14.459 1.00 56.03 197 PRO A N 1
ATOM 1486 C CA . PRO A 1 197 ? -16.628 -10.314 -13.418 1.00 56.03 197 PRO A CA 1
ATOM 1487 C C . P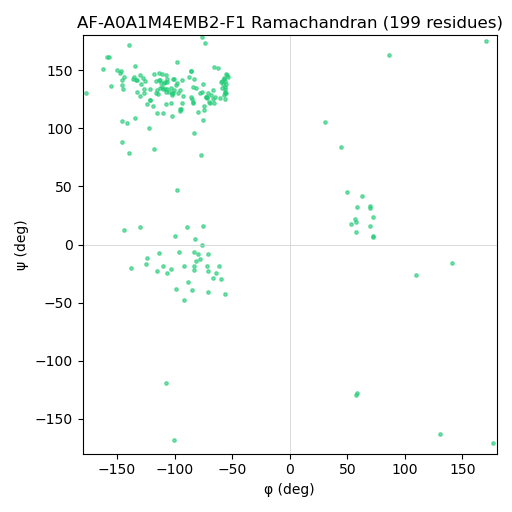RO A 1 197 ? -17.439 -11.439 -14.064 1.00 56.03 197 PRO A C 1
ATOM 1489 O O . PRO A 1 197 ? -18.192 -11.207 -15.015 1.00 56.03 197 PRO A O 1
ATOM 1492 N N . ALA A 1 198 ? -17.270 -12.664 -13.562 1.00 50.44 198 ALA A N 1
ATOM 1493 C CA . ALA A 1 198 ? -18.076 -13.790 -14.014 1.00 50.44 198 ALA A CA 1
ATOM 1494 C C . ALA A 1 198 ? -19.569 -13.441 -13.845 1.00 50.44 198 ALA A C 1
ATOM 1496 O O . ALA A 1 198 ? -19.936 -12.841 -12.828 1.00 50.44 198 ALA A O 1
ATOM 1497 N N . PRO A 1 199 ? -20.439 -13.772 -14.820 1.00 42.00 199 PRO A N 1
ATOM 1498 C CA . PRO A 1 199 ? -21.866 -13.534 -14.666 1.00 42.00 199 PRO A CA 1
ATOM 1499 C C . PRO A 1 199 ? -22.375 -14.259 -13.409 1.00 42.00 199 PRO A C 1
ATOM 1501 O O . PRO A 1 199 ? -21.897 -15.360 -13.118 1.00 42.00 199 PRO A O 1
ATOM 1504 N N . PRO A 1 200 ? -23.314 -13.662 -12.650 1.00 53.19 200 PRO A N 1
ATOM 1505 C CA . PRO A 1 200 ? -23.886 -14.327 -11.487 1.00 53.19 200 PRO A CA 1
ATOM 1506 C C . PRO A 1 200 ? -24.536 -15.650 -11.917 1.00 53.19 200 PRO A C 1
ATOM 1508 O O . PRO A 1 200 ? -25.208 -15.698 -12.950 1.00 53.19 200 PRO A O 1
ATOM 1511 N N . ALA A 1 201 ? -24.272 -16.704 -11.140 1.00 57.72 201 ALA A N 1
ATOM 1512 C CA . ALA A 1 201 ? -24.815 -18.048 -11.341 1.00 57.72 201 ALA A CA 1
ATOM 1513 C C . ALA A 1 201 ? -26.333 -18.113 -11.120 1.00 57.72 201 ALA A C 1
ATOM 1515 O O . ALA A 1 201 ? -26.844 -17.341 -10.274 1.00 57.72 201 ALA A O 1
#

Secondary structure (DSSP, 8-state):
-EEE-TTT--EEEE---TT-S-EEEEEEETTEEEEEE---SSS-----EEEEEPPPPPPPP-----GGGGT---EEEEEE-TTSSEEEEEESSSSSEEEEETTT--EEEEES-TT-SEEEEEEE-TTSSEEEEEEESS-EEEEEETTT--EEEEEE--SSEEEEEEEEEETTEEEEEEE-GGG-EEEEEE---SPPPPPP-

pLDDT: mean 77.75, std 14.17, range [39.75, 95.56]

Solvent-accessible surface area (backbone atoms only — not comparable to full-atom values): 11780 Å² total; per-residue (Å²): 91,66,49,59,40,88,90,74,72,42,76,75,42,77,48,85,68,96,84,62,99,36,77,71,47,77,49,75,57,88,73,34,42,38,42,36,40,61,79,95,86,88,75,86,83,72,75,52,73,54,79,47,66,76,77,75,79,77,88,74,87,82,76,75,73,70,43,75,85,66,61,39,62,56,76,49,28,70,46,66,42,91,87,57,56,34,37,40,36,21,17,47,32,65,15,31,33,41,28,28,33,61,80,79,51,43,80,74,50,60,34,75,53,80,81,50,48,33,28,27,20,42,29,56,31,95,81,54,55,32,36,37,40,32,25,43,90,72,25,35,41,35,29,22,36,55,88,80,41,46,77,74,33,72,48,74,52,81,83,49,41,71,39,68,56,29,38,42,54,57,79,44,27,40,34,41,34,28,35,35,85,91,78,38,76,42,84,42,79,44,74,69,56,46,82,78,79,78,77,85,130